Protein AF-A0AAV1LWX5-F1 (afdb_monomer)

Organism: NCBI:txid213953

Radius of gyration: 15.55 Å; Cα contacts (8 Å, |Δi|>4): 287; chains: 1; bounding box: 32×38×48 Å

Structure (mmCIF, N/CA/C/O backbone):
data_AF-A0AAV1LWX5-F1
#
_entry.id   AF-A0AAV1LWX5-F1
#
loop_
_atom_site.group_PDB
_atom_site.id
_atom_site.type_symbol
_atom_site.label_atom_id
_atom_site.label_alt_id
_atom_site.label_comp_id
_atom_site.label_asym_id
_atom_site.label_entity_id
_atom_site.label_seq_id
_atom_site.pdbx_PDB_ins_code
_atom_site.Cartn_x
_atom_site.Cartn_y
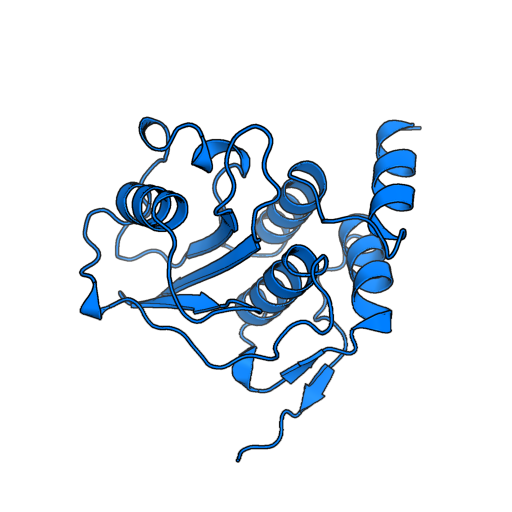_atom_site.Cartn_z
_atom_site.occupancy
_atom_site.B_iso_or_equiv
_atom_site.auth_seq_id
_atom_site.auth_comp_id
_atom_site.auth_asym_id
_atom_site.auth_atom_id
_atom_site.pdbx_PDB_model_num
ATOM 1 N N . MET A 1 1 ? -7.843 7.805 -28.195 1.00 41.03 1 MET A N 1
ATOM 2 C CA . MET A 1 1 ? -7.150 6.798 -27.362 1.00 41.03 1 MET A CA 1
ATOM 3 C C . MET A 1 1 ? -6.166 7.559 -26.488 1.00 41.03 1 MET A C 1
ATOM 5 O O . MET A 1 1 ? -5.494 8.433 -27.014 1.00 41.03 1 MET A O 1
ATOM 9 N N . ASN A 1 2 ? -6.247 7.362 -25.169 1.00 46.31 2 ASN A N 1
ATOM 10 C CA . ASN A 1 2 ? -5.747 8.264 -24.118 1.00 46.31 2 ASN A CA 1
ATOM 11 C C . ASN A 1 2 ? -4.221 8.445 -24.123 1.00 46.31 2 ASN A C 1
ATOM 13 O O . ASN A 1 2 ? -3.515 7.525 -23.725 1.00 46.31 2 ASN A O 1
ATOM 17 N N . SER A 1 3 ? -3.732 9.653 -24.426 1.00 54.06 3 SER A N 1
ATOM 18 C CA . SER A 1 3 ? -2.313 10.015 -24.249 1.00 54.06 3 SER A CA 1
ATOM 19 C C . SER A 1 3 ? -1.856 9.906 -22.789 1.00 54.06 3 SER A C 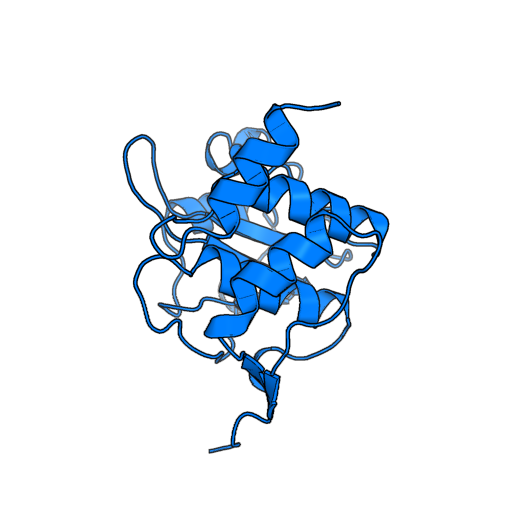1
ATOM 21 O O . SER A 1 3 ? -0.727 9.522 -22.523 1.00 54.06 3 SER A O 1
ATOM 23 N N . LEU A 1 4 ? -2.767 10.152 -21.839 1.00 51.72 4 LEU A N 1
ATOM 24 C CA . LEU A 1 4 ? -2.488 10.066 -20.403 1.00 51.72 4 LEU A CA 1
ATOM 25 C C . LEU A 1 4 ? -2.112 8.644 -19.959 1.00 51.72 4 LEU A C 1
ATOM 27 O O . LEU A 1 4 ? -1.319 8.467 -19.045 1.00 51.72 4 LEU A O 1
ATOM 31 N N . ALA A 1 5 ? -2.685 7.628 -20.610 1.00 57.75 5 ALA A N 1
ATOM 32 C CA . ALA A 1 5 ? -2.404 6.242 -20.272 1.00 57.75 5 ALA A CA 1
ATOM 33 C C . ALA A 1 5 ? -0.973 5.884 -20.719 1.00 57.75 5 ALA A C 1
ATOM 35 O O . ALA A 1 5 ? -0.177 5.422 -19.905 1.00 57.75 5 ALA A O 1
ATOM 36 N N . ASP A 1 6 ? -0.615 6.195 -21.969 1.00 61.84 6 ASP A N 1
ATOM 37 C CA . ASP A 1 6 ? 0.715 5.924 -22.537 1.00 61.84 6 ASP A CA 1
ATOM 38 C C . ASP A 1 6 ? 1.863 6.621 -21.780 1.00 61.84 6 ASP A C 1
ATOM 40 O O . ASP A 1 6 ? 2.923 6.011 -21.572 1.00 61.84 6 ASP A O 1
ATOM 44 N N . ASP A 1 7 ? 1.640 7.844 -21.289 1.00 66.06 7 ASP A N 1
ATOM 45 C CA . ASP A 1 7 ? 2.624 8.589 -20.494 1.00 66.06 7 ASP A CA 1
ATOM 46 C C . ASP A 1 7 ? 2.839 7.958 -19.106 1.00 66.06 7 ASP A C 1
ATOM 48 O O . ASP A 1 7 ? 3.983 7.706 -18.710 1.00 66.06 7 ASP A O 1
ATOM 52 N N . THR A 1 8 ? 1.765 7.590 -18.393 1.00 65.81 8 THR A N 1
ATOM 53 C CA . THR A 1 8 ? 1.871 6.869 -17.111 1.00 65.81 8 THR A CA 1
ATOM 54 C C . THR A 1 8 ? 2.564 5.509 -17.280 1.00 65.81 8 THR A C 1
ATOM 56 O O . THR A 1 8 ? 3.327 5.083 -16.410 1.00 65.81 8 THR A O 1
ATOM 59 N N . PHE A 1 9 ? 2.368 4.811 -18.404 1.00 69.81 9 PHE A N 1
ATOM 60 C CA . PHE A 1 9 ? 3.011 3.510 -18.635 1.00 69.81 9 PHE A CA 1
ATOM 61 C C . PHE A 1 9 ? 4.504 3.617 -18.917 1.00 69.81 9 PHE A C 1
ATOM 63 O O . PHE A 1 9 ? 5.282 2.808 -18.400 1.00 69.81 9 PHE A O 1
ATOM 70 N N . SER A 1 10 ? 4.906 4.608 -19.710 1.00 76.12 10 SER A N 1
ATOM 71 C CA . SER A 1 10 ? 6.321 4.906 -19.942 1.00 76.12 10 SER A CA 1
ATOM 72 C C . SER A 1 10 ? 7.004 5.307 -18.633 1.00 76.12 10 SER A C 1
ATOM 74 O O . SER A 1 10 ? 8.133 4.893 -18.363 1.00 76.12 10 SER A O 1
ATOM 76 N N . TYR A 1 11 ? 6.278 6.025 -17.772 1.00 83.31 11 TYR A N 1
ATOM 77 C CA . TYR A 1 11 ? 6.743 6.425 -16.453 1.00 83.31 11 TYR A CA 1
ATOM 78 C C . TYR A 1 11 ? 6.999 5.234 -15.514 1.00 83.31 11 TYR A C 1
ATOM 80 O O . TYR A 1 11 ? 8.074 5.155 -14.921 1.00 83.31 11 TYR A O 1
ATOM 88 N N . VAL A 1 12 ? 6.061 4.281 -15.400 1.00 84.69 12 VAL A N 1
ATOM 89 C CA . VAL A 1 12 ? 6.215 3.093 -14.528 1.00 84.69 12 VAL A CA 1
ATOM 90 C C . VAL A 1 12 ? 7.413 2.236 -14.941 1.00 84.69 12 VAL A C 1
ATOM 92 O O . VAL A 1 12 ? 8.126 1.707 -14.082 1.00 84.69 12 VAL A O 1
ATOM 95 N N . LEU A 1 13 ? 7.647 2.099 -16.249 1.00 87.50 13 LEU A N 1
ATOM 96 C CA . LEU A 1 13 ? 8.747 1.295 -16.782 1.00 87.50 13 LEU A CA 1
ATOM 97 C C . LEU A 1 13 ? 10.125 1.926 -16.580 1.00 87.50 13 LEU A C 1
ATOM 99 O O . LEU A 1 13 ? 11.112 1.193 -16.587 1.00 87.50 13 LEU A O 1
ATOM 103 N N . ASN A 1 14 ? 10.215 3.244 -16.399 1.00 88.06 14 ASN A N 1
ATOM 104 C CA . ASN A 1 14 ? 11.497 3.899 -16.186 1.00 88.06 14 ASN A CA 1
ATOM 105 C C . ASN A 1 14 ? 12.066 3.496 -14.812 1.00 88.06 14 ASN A C 1
ATOM 107 O O . ASN A 1 14 ? 11.485 3.846 -13.781 1.00 88.06 14 ASN A O 1
ATOM 111 N N . PRO A 1 15 ? 13.211 2.791 -14.767 1.00 87.06 15 PRO A N 1
ATOM 112 C CA . PRO A 1 15 ? 13.775 2.291 -13.524 1.00 87.06 15 PRO A CA 1
ATOM 113 C C . PRO A 1 15 ? 14.314 3.397 -12.621 1.00 87.06 15 PRO A C 1
ATOM 115 O O . PRO A 1 15 ? 14.697 3.072 -11.513 1.00 87.06 15 PRO A O 1
ATOM 118 N N . ASN A 1 16 ? 14.357 4.658 -13.065 1.00 89.00 16 ASN A N 1
ATOM 119 C CA . ASN A 1 16 ? 14.799 5.804 -12.265 1.00 89.00 16 ASN A CA 1
ATOM 120 C C . ASN A 1 16 ? 13.639 6.579 -11.618 1.00 89.00 16 ASN A C 1
ATOM 122 O O . ASN A 1 16 ? 13.881 7.502 -10.842 1.00 89.00 16 ASN A O 1
ATOM 126 N N . ASN A 1 17 ? 12.390 6.223 -11.928 1.00 90.69 17 ASN A N 1
ATOM 127 C CA . ASN A 1 17 ? 11.219 6.938 -11.436 1.00 90.69 17 ASN A CA 1
ATOM 128 C C . ASN A 1 17 ? 10.705 6.328 -10.130 1.00 90.69 17 ASN A C 1
ATOM 130 O O . ASN A 1 17 ? 10.473 5.118 -10.051 1.00 90.69 17 ASN A O 1
ATOM 134 N N . VAL A 1 18 ? 10.453 7.169 -9.128 1.00 91.44 18 VAL A N 1
ATOM 135 C CA . VAL A 1 18 ? 9.612 6.797 -7.979 1.00 91.44 18 VAL A CA 1
ATOM 136 C C . VAL A 1 18 ? 8.174 6.595 -8.448 1.00 91.44 18 VAL A C 1
ATOM 138 O O . VAL A 1 18 ? 7.768 7.209 -9.423 1.00 91.44 18 VAL A O 1
ATOM 141 N N . LEU A 1 19 ? 7.382 5.743 -7.794 1.00 92.06 19 LEU A N 1
ATOM 142 C CA . LEU A 1 19 ? 5.956 5.679 -8.134 1.00 92.06 19 LEU A CA 1
ATOM 143 C C . LEU A 1 19 ? 5.221 6.915 -7.602 1.00 92.06 19 LEU A C 1
ATOM 145 O O . LEU A 1 19 ? 5.415 7.303 -6.450 1.00 92.06 19 LEU A O 1
ATOM 149 N N . GLU A 1 20 ? 4.358 7.486 -8.438 1.00 90.38 20 GLU A N 1
ATOM 150 C CA . GLU A 1 20 ? 3.530 8.653 -8.118 1.00 90.38 20 GLU A CA 1
ATOM 151 C C . GLU A 1 20 ? 2.124 8.259 -7.650 1.00 90.38 20 GLU A C 1
ATOM 153 O O . GLU A 1 20 ? 1.679 7.120 -7.843 1.00 90.38 20 GLU A O 1
ATOM 158 N N . ASP A 1 21 ? 1.408 9.237 -7.084 1.00 91.00 21 ASP A N 1
ATOM 159 C CA . ASP A 1 21 ? 0.030 9.108 -6.594 1.00 91.00 21 ASP A CA 1
ATOM 160 C C . ASP A 1 21 ? -0.893 8.448 -7.638 1.00 91.00 21 ASP A C 1
ATOM 162 O O . ASP A 1 21 ? -1.723 7.613 -7.282 1.00 91.00 21 ASP A O 1
ATOM 166 N N . ASP A 1 22 ? -0.725 8.765 -8.927 1.00 91.00 22 ASP A N 1
ATOM 167 C CA . ASP A 1 22 ? -1.554 8.238 -10.020 1.00 91.00 22 ASP A CA 1
ATOM 168 C C . ASP A 1 22 ? -1.387 6.729 -10.227 1.00 91.00 22 ASP A C 1
ATOM 170 O O . ASP A 1 22 ? -2.366 6.016 -10.459 1.00 91.00 22 ASP A O 1
ATOM 174 N N . VAL A 1 23 ? -0.165 6.213 -10.073 1.00 93.06 23 VAL A N 1
ATOM 175 C CA . VAL A 1 23 ? 0.111 4.773 -10.176 1.00 93.06 23 VAL A CA 1
ATOM 176 C C . VAL A 1 23 ? -0.486 4.036 -8.977 1.00 93.06 23 VAL A C 1
ATOM 178 O O . VAL A 1 23 ? -1.098 2.977 -9.135 1.00 93.06 23 VAL A O 1
ATOM 181 N N . VAL A 1 24 ? -0.350 4.608 -7.776 1.00 95.19 24 VAL A N 1
ATOM 182 C CA . VAL A 1 24 ? -0.936 4.042 -6.553 1.00 95.19 24 VAL A CA 1
ATOM 183 C C . VAL A 1 24 ? -2.464 4.065 -6.628 1.00 95.19 24 VAL A C 1
ATOM 185 O O . VAL A 1 24 ? -3.100 3.069 -6.282 1.00 95.19 24 VAL A O 1
ATOM 188 N N . ARG A 1 25 ? -3.061 5.142 -7.156 1.00 95.12 25 ARG A N 1
ATOM 189 C CA . ARG A 1 25 ? -4.509 5.246 -7.378 1.00 95.12 25 ARG A CA 1
ATOM 190 C C . ARG A 1 25 ? -4.995 4.195 -8.372 1.00 95.12 25 ARG A C 1
ATOM 192 O O . ARG A 1 25 ? -5.945 3.476 -8.075 1.00 95.12 25 ARG A O 1
ATOM 199 N N . ALA A 1 26 ? -4.305 4.022 -9.501 1.00 94.31 26 ALA A N 1
ATOM 200 C CA . ALA A 1 26 ? -4.640 2.980 -10.472 1.00 94.31 26 ALA A CA 1
ATOM 201 C C . ALA A 1 26 ? -4.597 1.572 -9.846 1.00 94.31 26 ALA A C 1
ATOM 203 O O . ALA A 1 26 ? -5.471 0.738 -10.106 1.00 94.31 26 ALA A O 1
ATOM 204 N N . PHE A 1 27 ? -3.624 1.308 -8.967 1.00 96.25 27 PHE A N 1
ATOM 205 C CA . PHE A 1 27 ? -3.586 0.071 -8.188 1.00 96.25 27 PHE A CA 1
ATOM 206 C C . PHE A 1 27 ? -4.752 -0.037 -7.191 1.00 96.25 27 PHE A C 1
ATOM 208 O O . PHE A 1 27 ? -5.372 -1.096 -7.103 1.00 96.25 27 PHE A O 1
ATOM 215 N N . HIS A 1 28 ? -5.100 1.026 -6.462 1.00 97.31 28 HIS A N 1
ATOM 216 C CA . HIS A 1 28 ? -6.252 1.038 -5.546 1.00 97.31 28 HIS A CA 1
ATOM 217 C C . HIS A 1 28 ? -7.573 0.745 -6.255 1.00 97.31 28 HIS A C 1
ATOM 219 O O . HIS A 1 28 ? -8.410 0.006 -5.726 1.00 97.31 28 HIS A O 1
ATOM 225 N N . GLU A 1 29 ? -7.746 1.241 -7.479 1.00 95.62 29 GLU A N 1
ATOM 226 C CA . GLU A 1 29 ? -8.897 0.888 -8.305 1.00 95.62 29 GLU A CA 1
ATOM 227 C C . GLU A 1 29 ? -8.902 -0.601 -8.672 1.00 95.62 29 GLU A C 1
ATOM 229 O O . GLU A 1 29 ? -9.948 -1.249 -8.612 1.00 95.62 29 GLU A O 1
ATOM 234 N N . LYS A 1 30 ? -7.747 -1.180 -9.034 1.00 95.69 30 LYS A N 1
ATOM 235 C CA . LYS A 1 30 ? -7.626 -2.630 -9.273 1.00 95.69 30 LYS A CA 1
ATOM 236 C C . LYS A 1 30 ? -7.955 -3.426 -8.016 1.00 95.69 30 LYS A C 1
ATOM 238 O O . LYS A 1 30 ? -8.799 -4.317 -8.067 1.00 95.69 30 LYS A O 1
ATOM 243 N N . LEU A 1 31 ? -7.372 -3.059 -6.880 1.00 97.56 31 LEU A N 1
ATOM 244 C CA . LEU A 1 31 ? -7.651 -3.690 -5.596 1.00 97.56 31 LEU A CA 1
ATOM 245 C C . LEU A 1 31 ? -9.157 -3.686 -5.287 1.00 97.56 31 LEU A C 1
ATOM 247 O O . LEU A 1 31 ? -9.714 -4.723 -4.926 1.00 97.56 31 LEU A O 1
ATOM 251 N N . SER A 1 32 ? -9.830 -2.554 -5.500 1.00 97.38 32 SER A N 1
ATOM 252 C CA . SER A 1 32 ? -11.270 -2.404 -5.255 1.00 97.38 32 SER A CA 1
ATOM 253 C C . SER A 1 32 ? -12.138 -3.235 -6.204 1.00 97.38 32 SER A C 1
ATOM 255 O O . SER A 1 32 ? -13.172 -3.756 -5.788 1.00 97.38 32 SER A O 1
ATOM 257 N N . ARG A 1 33 ? -11.726 -3.381 -7.471 1.00 96.75 33 ARG A N 1
ATOM 258 C CA . ARG A 1 33 ? -12.439 -4.196 -8.473 1.00 96.75 33 ARG A CA 1
ATOM 259 C C . ARG A 1 33 ? -12.314 -5.698 -8.212 1.00 96.75 33 ARG A C 1
ATOM 261 O O . ARG A 1 33 ? -13.252 -6.434 -8.500 1.00 96.75 33 ARG A O 1
ATOM 268 N N . HIS A 1 34 ? -11.178 -6.149 -7.680 1.00 97.50 34 HIS A N 1
ATOM 269 C CA . HIS A 1 34 ? -10.870 -7.576 -7.526 1.00 97.50 34 HIS A CA 1
ATOM 270 C C . HIS A 1 34 ? -11.075 -8.122 -6.108 1.00 97.50 34 HIS A C 1
ATOM 272 O O . HIS A 1 34 ? -11.016 -9.334 -5.905 1.00 97.50 34 HIS A O 1
ATOM 278 N N . THR A 1 35 ? -11.313 -7.259 -5.119 1.00 97.38 35 THR A N 1
ATOM 279 C CA . THR A 1 35 ? -11.417 -7.663 -3.710 1.00 97.38 35 THR A CA 1
ATOM 280 C C . THR A 1 35 ? -12.521 -6.912 -2.968 1.00 97.38 35 THR A C 1
ATOM 282 O O . THR A 1 35 ? -13.170 -6.013 -3.504 1.00 97.38 35 THR A O 1
ATOM 285 N N . SER A 1 36 ? -12.730 -7.263 -1.699 1.00 96.56 36 SER A N 1
ATOM 286 C CA . SER A 1 36 ? -13.601 -6.516 -0.787 1.00 96.56 36 SER A CA 1
ATOM 287 C C . SER A 1 36 ? -12.937 -5.273 -0.186 1.00 96.56 36 SER A C 1
ATOM 289 O O . SER A 1 36 ? -13.623 -4.491 0.465 1.00 96.56 36 SER A O 1
ATOM 291 N N . PHE A 1 37 ? -11.627 -5.071 -0.370 1.00 98.06 37 PHE A N 1
ATOM 292 C CA . PHE A 1 37 ? -10.936 -3.915 0.198 1.00 98.06 37 PHE A CA 1
ATOM 293 C C . PHE A 1 37 ? -11.347 -2.626 -0.512 1.00 98.06 37 PHE A C 1
ATOM 295 O O . PHE A 1 37 ? -11.529 -2.595 -1.731 1.00 98.06 37 PHE A O 1
ATOM 302 N N . ARG A 1 38 ? -11.510 -1.559 0.268 1.00 97.31 38 ARG A N 1
ATOM 303 C CA . ARG A 1 38 ? -11.886 -0.221 -0.200 1.00 97.31 38 ARG A CA 1
ATOM 304 C C . ARG A 1 38 ? -10.861 0.786 0.326 1.00 97.31 38 ARG A C 1
ATOM 306 O O . ARG A 1 38 ? -11.121 1.404 1.359 1.00 97.31 38 ARG A O 1
ATOM 313 N N . PRO A 1 39 ? -9.675 0.883 -0.304 1.00 97.75 39 PRO A N 1
ATOM 314 C CA . PRO A 1 39 ? -8.680 1.882 0.068 1.00 97.75 39 PRO A CA 1
ATOM 315 C C . PRO A 1 39 ? -9.260 3.297 -0.045 1.00 97.75 39 PRO A C 1
ATOM 317 O O . PRO A 1 39 ? -10.144 3.567 -0.860 1.00 97.75 39 PRO A O 1
ATOM 320 N N . ARG A 1 40 ? -8.764 4.194 0.799 1.00 96.81 40 ARG A N 1
ATOM 321 C CA . ARG A 1 40 ? -9.027 5.629 0.751 1.00 96.81 40 ARG A CA 1
ATOM 322 C C . ARG A 1 40 ? -8.146 6.290 -0.304 1.00 96.81 40 ARG A C 1
ATOM 324 O O . ARG A 1 40 ? -7.035 5.828 -0.575 1.00 96.81 40 ARG A O 1
ATOM 331 N N . GLU A 1 41 ? -8.639 7.403 -0.843 1.00 94.50 41 GLU A N 1
ATOM 332 C CA . GLU A 1 41 ? -7.919 8.212 -1.826 1.00 94.50 41 GLU A CA 1
ATOM 333 C C . GLU A 1 41 ? -6.499 8.537 -1.361 1.00 94.50 41 GLU A C 1
ATOM 335 O O . GLU A 1 41 ? -6.272 8.982 -0.231 1.00 94.50 41 GLU A O 1
ATOM 340 N N . VAL A 1 42 ? -5.541 8.323 -2.264 1.00 89.69 42 VAL A N 1
ATOM 341 C CA . VAL A 1 42 ? -4.105 8.400 -1.973 1.00 89.69 42 VAL A CA 1
ATOM 342 C C . VAL A 1 42 ? -3.732 9.763 -1.400 1.00 89.69 42 VAL A C 1
ATOM 344 O O . VAL A 1 42 ? -3.011 9.834 -0.415 1.00 89.69 42 VAL A O 1
ATOM 347 N N . SER A 1 43 ? -4.280 10.847 -1.952 1.00 90.00 43 SER A N 1
ATOM 348 C CA . SER A 1 43 ? -3.951 12.224 -1.569 1.00 90.00 43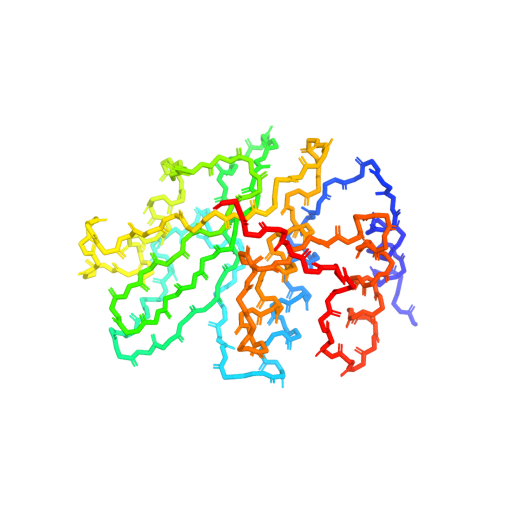 SER A CA 1
ATOM 349 C C . SER A 1 43 ? -4.454 12.646 -0.186 1.00 90.00 43 SER A C 1
ATOM 351 O O . SER A 1 43 ? -4.079 13.721 0.282 1.00 90.00 43 SER A O 1
ATOM 353 N N . LEU A 1 44 ? -5.281 11.836 0.487 1.00 92.50 44 LEU A N 1
ATOM 354 C CA . LEU A 1 44 ? -5.832 12.181 1.803 1.00 92.50 44 LEU A CA 1
ATOM 355 C C . LEU A 1 44 ? -4.778 12.232 2.915 1.00 92.50 44 LEU A C 1
ATOM 357 O O . LEU A 1 44 ? -5.060 12.768 3.979 1.00 92.50 44 LEU A O 1
ATOM 361 N N . PHE A 1 45 ? -3.542 11.775 2.677 1.00 89.06 45 PHE A N 1
ATOM 362 C CA . PHE A 1 45 ? -2.437 12.031 3.612 1.00 89.06 45 PHE A CA 1
ATOM 363 C C . PHE A 1 45 ? -2.175 13.522 3.851 1.00 89.06 45 PHE A C 1
ATOM 365 O O . PHE A 1 45 ? -1.663 13.880 4.908 1.00 89.06 45 PHE A O 1
ATOM 372 N N . ARG A 1 46 ? -2.560 14.383 2.900 1.00 90.94 46 ARG A N 1
ATOM 373 C CA . ARG A 1 46 ? -2.472 15.844 3.024 1.00 90.94 46 ARG A CA 1
ATOM 374 C C . ARG A 1 46 ? -3.644 16.454 3.805 1.00 90.94 46 ARG A C 1
ATOM 376 O O . ARG A 1 46 ? -3.527 17.589 4.248 1.00 90.94 46 ARG A O 1
ATOM 383 N N . PHE A 1 47 ? -4.744 15.715 3.959 1.00 93.44 47 PHE A N 1
ATOM 384 C CA . PHE A 1 47 ? -6.012 16.182 4.533 1.00 93.44 47 PHE A CA 1
ATOM 385 C C . PHE A 1 47 ? -6.581 15.127 5.499 1.00 93.44 47 PHE A C 1
ATOM 387 O O . PHE A 1 47 ? -7.632 14.536 5.226 1.00 93.44 47 PHE A O 1
ATOM 394 N N . PRO A 1 48 ? -5.868 14.805 6.597 1.00 92.25 48 PRO A N 1
ATOM 395 C CA . PRO A 1 48 ? -6.259 13.729 7.505 1.00 92.25 48 PRO A CA 1
ATOM 396 C C . PRO A 1 48 ? -7.653 13.913 8.122 1.00 92.25 48 PRO A C 1
ATOM 398 O O . PRO A 1 48 ? -8.317 12.934 8.441 1.00 92.25 48 PRO A O 1
ATOM 401 N N . GLU A 1 49 ? -8.128 15.148 8.246 1.00 94.62 49 GLU A N 1
ATOM 402 C CA . GLU A 1 49 ? -9.470 15.503 8.710 1.00 94.62 49 GLU A CA 1
ATOM 403 C C . GLU A 1 49 ? -10.603 15.042 7.781 1.00 94.62 49 GLU A C 1
ATOM 405 O O . GLU A 1 49 ? -11.748 14.947 8.219 1.00 94.62 49 GLU A O 1
ATOM 410 N N . LEU A 1 50 ? -10.297 14.745 6.513 1.00 96.75 50 LEU A N 1
ATOM 411 C CA . LEU A 1 50 ? -11.257 14.246 5.524 1.00 96.75 50 LEU A CA 1
ATOM 412 C C . LEU A 1 50 ? -11.276 12.711 5.438 1.00 96.75 50 LEU A C 1
ATOM 414 O O . LEU A 1 50 ? -12.026 12.146 4.643 1.00 96.75 50 LEU A O 1
ATOM 418 N N . ILE A 1 51 ? -10.438 12.020 6.217 1.00 96.94 51 ILE A N 1
ATOM 419 C CA . ILE A 1 51 ? -10.370 10.559 6.204 1.00 96.94 51 ILE A CA 1
ATOM 420 C C . ILE A 1 51 ? -11.561 9.992 6.969 1.00 96.94 51 ILE A C 1
ATOM 422 O O . ILE A 1 51 ? -11.679 10.152 8.181 1.00 96.94 51 ILE A O 1
ATOM 426 N N . GLU A 1 52 ? -12.410 9.252 6.259 1.00 96.44 52 GLU A N 1
ATOM 427 C CA . GLU A 1 52 ? -13.463 8.457 6.882 1.00 96.44 52 GLU A CA 1
ATOM 428 C C . GLU A 1 52 ? -12.862 7.257 7.637 1.00 96.44 52 GLU A C 1
ATOM 430 O O . GLU A 1 52 ? -12.226 6.398 6.997 1.00 96.44 52 GLU A O 1
ATOM 435 N N . PRO A 1 53 ? -13.093 7.141 8.962 1.00 97.44 53 PRO A N 1
ATOM 436 C CA . PRO A 1 53 ? -12.587 6.028 9.755 1.00 97.44 53 PRO A CA 1
ATOM 437 C C . PRO A 1 53 ? -13.071 4.671 9.241 1.00 97.44 53 PRO A C 1
ATOM 439 O O . PRO A 1 53 ? -14.180 4.534 8.721 1.00 97.44 53 PRO A O 1
ATOM 442 N N . VAL A 1 54 ? -12.246 3.645 9.417 1.00 97.31 54 VAL A N 1
ATOM 443 C CA . VAL A 1 54 ? -12.606 2.254 9.126 1.00 97.31 54 VAL A CA 1
ATOM 444 C C . VAL A 1 54 ? -13.240 1.631 10.370 1.00 97.31 54 VAL A C 1
ATOM 446 O O . VAL A 1 54 ? -12.619 1.679 11.436 1.00 97.31 54 VAL A O 1
ATOM 449 N N . PRO A 1 55 ? -14.424 1.000 10.278 1.00 95.88 55 PRO A N 1
ATOM 450 C CA . PRO A 1 55 ? -15.029 0.303 11.411 1.00 95.88 55 PRO A CA 1
ATOM 451 C C . PRO A 1 55 ? -14.104 -0.775 12.028 1.00 95.88 55 PRO A C 1
ATOM 453 O O . PRO A 1 55 ? -13.450 -1.506 11.286 1.00 95.88 55 PRO A O 1
ATOM 456 N N . PRO A 1 56 ? -14.065 -0.948 13.369 1.00 94.19 56 PRO A N 1
ATOM 457 C CA . PRO A 1 56 ? -13.185 -1.921 14.047 1.00 94.19 56 PRO A CA 1
ATOM 458 C C . PRO A 1 56 ? -13.326 -3.383 13.605 1.00 94.19 56 PRO A C 1
ATOM 460 O O . PRO A 1 56 ? -12.432 -4.201 13.810 1.00 94.19 56 PRO A O 1
ATOM 463 N N . ASN A 1 57 ? -14.475 -3.743 13.044 1.00 94.12 57 ASN A N 1
ATOM 464 C CA . ASN A 1 57 ? -14.792 -5.089 12.580 1.00 94.12 57 ASN A CA 1
ATOM 465 C C . ASN A 1 57 ? -14.537 -5.290 11.077 1.00 94.12 57 ASN A C 1
ATOM 467 O O . ASN A 1 57 ? -14.736 -6.397 10.578 1.00 94.12 57 ASN A O 1
ATOM 471 N N . GLU A 1 58 ? -14.096 -4.260 10.355 1.00 96.44 58 GLU A N 1
ATOM 472 C CA . GLU A 1 58 ? -13.820 -4.338 8.924 1.00 96.44 58 GLU A CA 1
ATOM 473 C C . GLU A 1 58 ? -12.324 -4.482 8.656 1.00 96.44 58 GLU A C 1
ATOM 475 O O . GLU A 1 58 ? -11.496 -3.755 9.196 1.00 96.44 58 GLU A O 1
ATOM 480 N N . SER A 1 59 ? -11.960 -5.431 7.791 1.00 97.81 59 SER A N 1
ATOM 481 C CA . SER A 1 59 ? -10.575 -5.541 7.328 1.00 97.81 59 SER A CA 1
ATOM 482 C C . SER A 1 59 ? -10.270 -4.447 6.310 1.00 97.81 59 SER A C 1
ATOM 484 O O . SER A 1 59 ? -11.084 -4.163 5.433 1.00 97.81 59 SER A O 1
ATOM 486 N N . HIS A 1 60 ? -9.068 -3.884 6.370 1.00 98.44 60 HIS A N 1
ATOM 487 C CA . HIS A 1 60 ? -8.669 -2.783 5.502 1.00 98.44 60 HIS A CA 1
ATOM 488 C C . HIS A 1 60 ? -7.241 -2.950 4.996 1.00 98.44 60 HIS A C 1
ATOM 490 O O . HIS A 1 60 ? -6.372 -3.452 5.704 1.00 98.44 60 HIS A O 1
ATOM 496 N N . LEU A 1 61 ? -7.007 -2.525 3.760 1.00 98.62 61 LEU A N 1
ATOM 497 C CA . LEU A 1 61 ? -5.721 -2.600 3.085 1.00 98.62 61 LEU A CA 1
ATOM 498 C C . LEU A 1 61 ? -5.498 -1.278 2.355 1.00 98.62 61 LEU A C 1
ATOM 500 O O . LEU A 1 61 ? -6.336 -0.878 1.549 1.00 98.62 61 LEU A O 1
ATOM 504 N N . GLN A 1 62 ? -4.384 -0.615 2.647 1.00 98.19 62 GLN A N 1
ATOM 505 C CA . GLN A 1 62 ? -4.104 0.737 2.172 1.00 98.19 62 GLN A CA 1
ATOM 506 C C . GLN A 1 62 ? -2.617 0.897 1.869 1.00 98.19 62 GLN A C 1
ATOM 508 O O . GLN A 1 62 ? -1.763 0.371 2.581 1.00 98.19 62 GLN A O 1
ATOM 513 N N . ILE A 1 63 ? -2.311 1.673 0.832 1.00 98.06 63 ILE A N 1
ATOM 514 C CA . ILE A 1 63 ? -0.960 2.192 0.610 1.00 98.06 63 ILE A CA 1
ATOM 515 C C . ILE A 1 63 ? -0.908 3.597 1.215 1.00 98.06 63 ILE A C 1
ATOM 517 O O . ILE A 1 63 ? -1.775 4.419 0.919 1.00 98.06 63 ILE A O 1
ATOM 521 N N . ILE A 1 64 ? 0.071 3.852 2.080 1.00 96.38 64 ILE A N 1
ATOM 522 C CA . ILE A 1 64 ? 0.259 5.132 2.775 1.00 96.38 64 ILE A CA 1
ATOM 523 C C . ILE A 1 64 ? 1.616 5.741 2.434 1.00 96.38 64 ILE A C 1
ATOM 525 O O . ILE A 1 64 ? 2.561 5.023 2.104 1.00 96.38 64 ILE A O 1
ATOM 529 N N . TYR A 1 65 ? 1.710 7.059 2.560 1.00 94.94 65 TYR A N 1
ATOM 530 C CA . TYR A 1 65 ? 2.889 7.857 2.233 1.00 94.94 65 TYR A CA 1
ATOM 531 C C . TYR A 1 65 ? 3.374 8.631 3.461 1.00 94.94 65 TYR A C 1
ATOM 533 O O . TYR A 1 65 ? 2.560 9.014 4.304 1.00 94.94 65 TYR A O 1
ATOM 541 N N . ASP A 1 66 ? 4.684 8.849 3.586 1.00 91.56 66 ASP A N 1
ATOM 542 C CA . ASP A 1 66 ? 5.264 9.681 4.654 1.00 91.56 66 ASP A CA 1
ATOM 543 C C . ASP A 1 66 ? 5.796 11.047 4.203 1.00 91.56 66 ASP A C 1
ATOM 545 O O . ASP A 1 66 ? 6.234 11.820 5.057 1.00 91.56 66 ASP A O 1
ATOM 549 N N . GLY A 1 67 ? 5.787 11.337 2.901 1.00 86.06 67 GLY A N 1
ATOM 550 C CA . GLY A 1 67 ? 6.382 1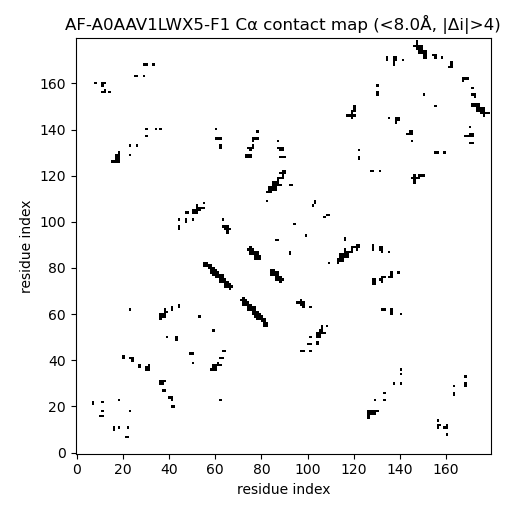2.559 2.377 1.00 86.06 67 GLY A CA 1
ATOM 551 C C . GLY A 1 67 ? 5.511 13.790 2.595 1.00 86.06 67 GLY A C 1
ATOM 552 O O . GLY A 1 67 ? 4.320 13.710 2.896 1.00 86.06 67 GLY A O 1
ATOM 553 N N . ASP A 1 68 ? 6.138 14.939 2.386 1.00 77.19 68 ASP A N 1
ATOM 554 C CA . ASP A 1 68 ? 5.533 16.268 2.447 1.00 77.19 68 ASP A CA 1
ATOM 555 C C . ASP A 1 68 ? 5.685 17.002 1.100 1.00 77.19 68 ASP A C 1
ATOM 557 O O . ASP A 1 68 ? 6.418 16.560 0.206 1.00 77.19 68 ASP A O 1
ATOM 561 N N . VAL A 1 69 ? 4.995 18.131 0.941 1.00 69.06 69 VAL A N 1
ATOM 562 C CA . VAL A 1 69 ? 5.057 19.000 -0.238 1.00 69.06 69 VAL A CA 1
ATOM 563 C C . VAL A 1 69 ? 6.513 19.368 -0.549 1.00 69.06 69 VAL A C 1
ATOM 565 O O . VAL A 1 69 ? 7.206 19.979 0.258 1.00 69.06 69 VAL A O 1
ATOM 568 N N . GLY A 1 70 ? 6.980 18.998 -1.745 1.00 67.88 70 GLY A N 1
ATOM 569 C CA . GLY A 1 70 ? 8.346 19.281 -2.199 1.00 67.88 70 GLY A CA 1
ATOM 570 C C . GLY A 1 70 ? 9.416 18.299 -1.705 1.00 67.88 70 GLY A C 1
ATOM 571 O O . GLY A 1 70 ? 10.597 18.539 -1.941 1.00 67.88 70 GLY A O 1
ATOM 572 N N . SER A 1 71 ? 9.030 17.193 -1.059 1.00 75.69 71 SER A N 1
ATOM 573 C CA . SER A 1 71 ? 9.951 16.136 -0.622 1.00 75.69 71 SER A CA 1
ATOM 574 C C . SER A 1 71 ? 9.610 14.775 -1.231 1.00 75.69 71 SER A C 1
ATOM 576 O O . SER A 1 71 ? 8.443 14.440 -1.449 1.00 75.69 71 SER A O 1
ATOM 578 N N . ILE A 1 72 ? 10.649 13.977 -1.486 1.00 81.56 72 ILE A N 1
ATOM 579 C CA . ILE A 1 72 ? 10.494 12.562 -1.825 1.00 81.56 72 ILE A CA 1
ATOM 580 C C . ILE A 1 72 ? 10.254 11.811 -0.517 1.00 81.56 72 ILE A C 1
ATOM 582 O O . ILE A 1 72 ? 11.116 11.790 0.362 1.00 81.56 72 ILE A O 1
ATOM 586 N N . GLY A 1 73 ? 9.074 11.225 -0.396 1.00 90.06 73 GLY A N 1
ATOM 587 C CA . GLY A 1 73 ? 8.688 10.353 0.698 1.00 90.06 73 GLY A CA 1
ATOM 588 C C . GLY A 1 73 ? 8.782 8.883 0.318 1.00 90.06 73 GLY A C 1
ATOM 589 O O . GLY A 1 73 ? 9.381 8.482 -0.680 1.00 90.06 73 GLY A O 1
ATOM 590 N N . HIS A 1 74 ? 8.145 8.069 1.138 1.00 94.12 74 HIS A N 1
ATOM 591 C CA . HIS A 1 74 ? 8.229 6.628 1.145 1.00 94.12 74 HIS A CA 1
ATOM 592 C C . HIS A 1 74 ? 6.839 6.013 1.227 1.00 94.12 74 HIS A C 1
ATOM 594 O O . HIS A 1 74 ? 6.034 6.324 2.112 1.00 94.12 74 HIS A O 1
ATOM 600 N N . TRP A 1 75 ? 6.580 5.090 0.308 1.00 96.25 75 TRP A N 1
ATOM 601 C CA . TRP A 1 75 ? 5.349 4.316 0.267 1.00 96.25 75 TRP A CA 1
ATOM 602 C C . TRP A 1 75 ? 5.447 3.086 1.167 1.00 96.25 75 TRP A C 1
ATOM 604 O O . TRP A 1 75 ? 6.434 2.354 1.152 1.00 96.25 75 TRP A O 1
ATOM 614 N N . SER A 1 76 ? 4.401 2.834 1.948 1.00 97.31 76 SER A N 1
ATOM 615 C CA . SER A 1 76 ? 4.263 1.645 2.797 1.00 97.31 76 SER A CA 1
ATOM 616 C C . SER A 1 76 ? 2.884 1.020 2.621 1.00 97.31 76 SER A C 1
ATOM 618 O O . SER A 1 76 ? 1.923 1.706 2.282 1.00 97.31 76 SER A O 1
ATOM 620 N N . CYS A 1 77 ? 2.765 -0.281 2.872 1.00 98.44 77 CYS A N 1
ATOM 621 C CA . CYS A 1 77 ? 1.486 -0.985 2.858 1.00 98.44 77 CYS A CA 1
ATOM 622 C C . CYS A 1 77 ? 1.018 -1.213 4.295 1.00 98.44 77 CYS A C 1
ATOM 624 O O . CYS A 1 77 ? 1.760 -1.766 5.104 1.00 98.44 77 CYS A O 1
ATOM 626 N N . ILE A 1 78 ? -0.220 -0.846 4.614 1.00 98.50 78 ILE A N 1
ATOM 627 C CA . ILE A 1 78 ? -0.848 -1.187 5.890 1.00 98.50 78 ILE A CA 1
ATOM 628 C C . ILE A 1 78 ? -1.998 -2.156 5.684 1.00 98.50 78 ILE A C 1
ATOM 630 O O . ILE A 1 78 ? -2.769 -2.031 4.735 1.00 98.50 78 ILE A O 1
ATOM 634 N N . TYR A 1 79 ? -2.117 -3.109 6.599 1.00 98.69 79 TYR A N 1
ATOM 635 C CA . TYR A 1 79 ? -3.147 -4.132 6.574 1.00 98.69 79 TYR A CA 1
ATOM 636 C C . TYR A 1 79 ? -3.740 -4.313 7.964 1.00 98.69 79 TYR A C 1
ATOM 638 O O . TYR A 1 79 ? -3.077 -4.798 8.884 1.00 98.69 79 TYR A O 1
ATOM 646 N N . TYR A 1 80 ? -4.987 -3.887 8.106 1.00 98.56 80 TYR A N 1
ATOM 647 C CA . TYR A 1 80 ? -5.768 -4.004 9.322 1.00 98.56 80 TYR A CA 1
ATOM 648 C C . TYR A 1 80 ? -6.691 -5.214 9.221 1.00 98.56 80 TYR A C 1
ATOM 650 O O . TYR A 1 80 ? -7.499 -5.317 8.297 1.00 98.56 80 TYR A O 1
ATOM 658 N N . ILE A 1 81 ? -6.564 -6.138 10.168 1.00 97.06 81 ILE A N 1
ATOM 659 C CA . ILE A 1 81 ? -7.443 -7.301 10.276 1.00 97.06 81 ILE A CA 1
ATOM 660 C C . ILE A 1 81 ? -7.504 -7.765 11.729 1.00 97.06 81 ILE A C 1
ATOM 662 O O . ILE A 1 81 ? -6.474 -7.869 12.400 1.00 97.06 81 ILE A O 1
ATOM 666 N N . ASN A 1 82 ? -8.714 -8.068 12.206 1.00 94.88 82 ASN A N 1
ATOM 667 C CA . ASN A 1 82 ? -8.977 -8.591 13.551 1.00 94.88 82 ASN A CA 1
ATOM 668 C C . ASN A 1 82 ? -8.354 -7.737 14.672 1.00 94.88 82 ASN A C 1
ATOM 670 O O . ASN A 1 82 ? -7.710 -8.271 15.573 1.00 94.88 82 ASN A O 1
ATOM 674 N N . GLY A 1 83 ? -8.489 -6.409 14.600 1.00 95.81 83 GLY A N 1
ATOM 675 C CA . GLY A 1 83 ? -7.967 -5.515 15.639 1.00 95.81 83 GLY A CA 1
ATOM 676 C C . GLY A 1 83 ? -6.467 -5.217 15.563 1.00 95.81 83 GLY A C 1
ATOM 677 O O . GLY A 1 83 ? -5.989 -4.408 16.352 1.00 95.81 83 GLY A O 1
ATOM 678 N N . ILE A 1 84 ? -5.730 -5.822 14.626 1.00 97.81 84 ILE A N 1
ATOM 679 C CA . ILE A 1 84 ? -4.276 -5.669 14.497 1.00 97.81 84 ILE A CA 1
ATOM 680 C C . ILE A 1 84 ? -3.954 -4.937 13.198 1.00 97.81 84 I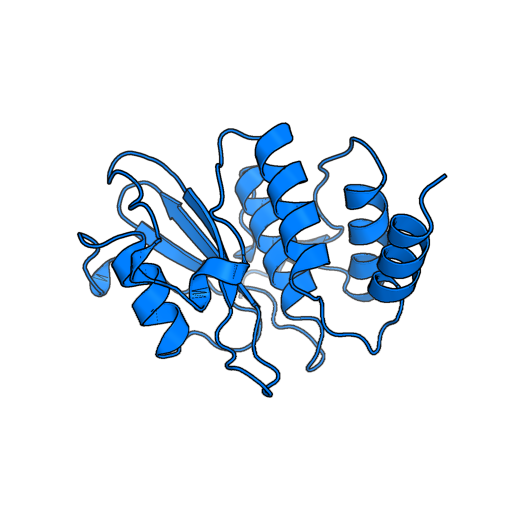LE A C 1
ATOM 682 O O . ILE A 1 84 ? -4.361 -5.374 12.118 1.00 97.81 84 ILE A O 1
ATOM 686 N N . LEU A 1 85 ? -3.162 -3.869 13.299 1.00 98.38 85 LEU A N 1
ATOM 687 C CA . LEU A 1 85 ? -2.608 -3.164 12.149 1.00 98.38 85 LEU A CA 1
ATOM 688 C C . LEU A 1 85 ? -1.192 -3.660 11.873 1.00 98.38 85 LEU A C 1
ATOM 690 O O . LEU A 1 85 ? -0.306 -3.546 12.715 1.00 98.38 85 LEU A O 1
ATOM 694 N N . ARG A 1 86 ? -0.956 -4.181 10.673 1.00 98.50 86 ARG A N 1
ATOM 695 C CA . ARG A 1 86 ? 0.380 -4.563 10.208 1.00 98.50 86 ARG A CA 1
ATOM 696 C C . ARG A 1 86 ? 0.895 -3.538 9.218 1.00 98.50 86 ARG A C 1
ATOM 698 O O . ARG A 1 86 ? 0.212 -3.246 8.241 1.00 98.50 86 ARG A O 1
ATOM 705 N N . VAL A 1 87 ? 2.097 -3.030 9.456 1.00 98.38 87 VAL A N 1
ATOM 706 C CA . VAL A 1 87 ? 2.788 -2.079 8.584 1.00 98.38 87 VAL A CA 1
ATOM 707 C C . VAL A 1 87 ? 3.917 -2.814 7.871 1.00 98.38 87 VAL A C 1
ATOM 709 O O . VAL A 1 87 ? 4.905 -3.212 8.483 1.00 98.38 87 VAL A O 1
ATOM 712 N N . TYR A 1 88 ? 3.750 -3.006 6.569 1.00 98.25 88 TYR A N 1
ATOM 713 C CA . TYR A 1 88 ? 4.715 -3.626 5.674 1.00 98.25 88 TYR A CA 1
ATOM 714 C C . TYR A 1 88 ? 5.516 -2.529 4.975 1.00 98.25 88 TYR A C 1
ATOM 716 O O . TYR A 1 88 ? 4.974 -1.738 4.197 1.00 98.25 88 TYR A O 1
ATOM 724 N N . ASN A 1 89 ? 6.810 -2.473 5.272 1.00 96.19 89 ASN A N 1
ATOM 725 C CA . ASN A 1 89 ? 7.699 -1.410 4.830 1.00 96.19 89 ASN A CA 1
ATOM 726 C C . ASN A 1 89 ? 9.028 -2.011 4.348 1.00 96.19 89 ASN A C 1
ATOM 728 O O . ASN A 1 89 ? 9.635 -2.831 5.031 1.00 96.19 89 ASN A O 1
ATOM 732 N N . SER A 1 90 ? 9.460 -1.616 3.151 1.00 96.06 90 SER A N 1
ATOM 733 C CA . SER A 1 90 ? 10.654 -2.134 2.474 1.00 96.06 90 SER A CA 1
ATOM 734 C C . SER A 1 90 ? 11.969 -1.452 2.877 1.00 96.06 90 SER A C 1
ATOM 736 O O . SER A 1 90 ? 13.023 -1.878 2.408 1.00 96.06 90 SER A O 1
ATOM 738 N N . LEU A 1 91 ? 11.945 -0.413 3.718 1.00 92.12 91 LEU A N 1
ATOM 739 C CA . LEU A 1 91 ? 13.144 0.299 4.187 1.00 92.12 91 LEU A CA 1
ATOM 740 C C . LEU A 1 91 ? 13.318 0.249 5.702 1.00 92.12 91 LEU A C 1
ATOM 742 O O . LEU A 1 91 ? 14.420 -0.006 6.182 1.00 92.12 91 LEU A O 1
ATOM 746 N N . TYR A 1 92 ? 12.262 0.534 6.463 1.00 85.81 92 TYR A N 1
ATOM 747 C CA . TYR A 1 92 ? 12.366 0.741 7.905 1.00 85.81 92 TYR A CA 1
ATOM 748 C C . TYR A 1 92 ? 11.125 0.240 8.655 1.00 85.81 92 TYR A C 1
ATOM 750 O O . TYR A 1 92 ? 10.000 0.343 8.182 1.00 85.81 92 TYR A O 1
ATOM 758 N N . ASN A 1 93 ? 11.318 -0.255 9.878 1.00 87.50 93 ASN A N 1
ATOM 759 C CA . ASN A 1 93 ? 10.243 -0.804 10.714 1.00 87.50 93 ASN A CA 1
ATOM 760 C C . ASN A 1 93 ? 9.721 0.237 11.716 1.00 87.50 93 ASN A C 1
ATOM 762 O O . ASN A 1 93 ? 9.706 0.003 12.923 1.00 87.50 93 ASN A O 1
ATOM 766 N N . CYS A 1 94 ? 9.362 1.426 11.230 1.00 89.75 94 CYS A N 1
ATOM 767 C CA . CYS A 1 94 ? 8.792 2.489 12.056 1.00 89.75 94 CYS A CA 1
ATOM 768 C C . CYS A 1 94 ? 7.809 3.359 11.264 1.00 89.75 94 CYS A C 1
ATOM 770 O O . CYS A 1 94 ? 7.846 3.391 10.039 1.00 89.75 94 CYS A O 1
ATOM 772 N N . LEU A 1 95 ? 6.923 4.065 11.970 1.00 93.00 95 LEU A N 1
ATOM 773 C CA . LEU A 1 95 ? 6.000 5.034 11.374 1.00 93.00 95 LEU A CA 1
ATOM 774 C C . LEU A 1 95 ? 6.546 6.454 11.518 1.00 93.00 95 LEU A C 1
ATOM 776 O O . LEU A 1 95 ? 6.950 6.861 12.613 1.00 93.00 95 LEU A O 1
ATOM 780 N N . LYS A 1 96 ? 6.497 7.229 10.434 1.00 93.00 96 LYS A N 1
ATOM 781 C CA . LYS A 1 96 ? 6.779 8.672 10.456 1.00 93.00 96 LYS A CA 1
ATOM 782 C C . LYS A 1 96 ? 5.571 9.479 10.950 1.00 93.00 96 LYS A C 1
ATOM 784 O O . LYS A 1 96 ? 4.454 8.967 10.899 1.00 93.00 96 LYS A O 1
ATOM 789 N N . PRO A 1 97 ? 5.755 10.738 11.399 1.00 92.56 97 PRO A N 1
ATOM 790 C CA . PRO A 1 97 ? 4.658 11.569 11.902 1.00 92.56 97 PRO A CA 1
ATOM 791 C C . PRO A 1 97 ? 3.446 11.642 10.962 1.00 92.56 97 PRO A C 1
ATOM 793 O O . PRO A 1 97 ? 2.337 11.366 11.405 1.00 92.56 97 PRO A O 1
ATOM 796 N N . THR A 1 98 ? 3.655 11.890 9.664 1.00 92.31 98 THR A N 1
ATOM 797 C CA . THR A 1 98 ? 2.581 11.945 8.652 1.00 92.31 98 THR A CA 1
ATOM 798 C C . THR A 1 98 ? 1.780 10.644 8.586 1.00 92.31 98 THR A C 1
ATOM 800 O O . THR A 1 98 ? 0.551 10.655 8.614 1.00 92.31 98 THR A O 1
ATOM 803 N N . GLN A 1 99 ? 2.469 9.500 8.596 1.00 94.56 99 GLN A N 1
ATOM 804 C CA . GLN A 1 99 ? 1.826 8.185 8.600 1.00 94.56 99 GLN A CA 1
ATOM 805 C C . GLN A 1 99 ? 1.067 7.918 9.902 1.00 94.56 99 GLN A C 1
ATOM 807 O O . GLN A 1 99 ? -0.018 7.347 9.859 1.00 94.56 99 GLN A O 1
ATOM 812 N N . LYS A 1 100 ? 1.608 8.333 11.058 1.00 95.69 100 LYS A N 1
ATOM 813 C CA . LYS A 1 100 ? 0.911 8.217 12.350 1.00 95.69 100 LYS A CA 1
ATOM 814 C C . LYS A 1 100 ? -0.381 9.027 12.344 1.00 95.69 100 LYS A C 1
ATOM 816 O O . LYS A 1 100 ? -1.414 8.502 12.738 1.00 95.69 100 LYS A O 1
ATOM 821 N N . THR A 1 101 ? -0.344 10.264 11.850 1.00 95.56 101 THR A N 1
ATOM 822 C CA . THR A 1 101 ? -1.539 11.108 11.712 1.00 95.56 101 THR A CA 1
ATOM 823 C C . THR A 1 101 ? -2.583 10.446 10.815 1.00 95.56 101 THR A C 1
ATOM 825 O O . THR A 1 101 ? -3.744 10.346 11.204 1.00 95.56 101 THR A O 1
ATOM 828 N N . TYR A 1 102 ? -2.165 9.918 9.661 1.00 96.12 102 TYR A N 1
ATOM 829 C CA . TYR A 1 102 ? -3.055 9.203 8.746 1.00 96.12 102 TYR A CA 1
ATOM 830 C C . TYR A 1 102 ? -3.683 7.958 9.387 1.00 96.12 102 TYR A C 1
ATOM 832 O O . TYR A 1 102 ? -4.892 7.756 9.319 1.00 96.12 102 TYR A O 1
ATOM 840 N N . ILE A 1 103 ? -2.869 7.129 10.047 1.00 97.19 103 ILE A N 1
ATOM 841 C CA . ILE A 1 103 ? -3.324 5.918 10.740 1.00 97.19 103 ILE A CA 1
ATOM 842 C C . ILE A 1 103 ? -4.292 6.262 11.873 1.00 97.19 103 ILE A C 1
ATOM 844 O O . ILE A 1 103 ? -5.299 5.578 12.019 1.00 97.19 103 ILE A O 1
ATOM 848 N N . ASN A 1 104 ? -4.031 7.323 12.638 1.00 97.25 104 ASN A N 1
ATOM 849 C CA . ASN A 1 104 ? -4.912 7.755 13.722 1.00 97.25 104 ASN A CA 1
ATOM 850 C C . ASN A 1 104 ? -6.263 8.261 13.201 1.00 97.25 104 ASN A C 1
ATOM 852 O O . ASN A 1 104 ? -7.280 8.040 13.850 1.00 97.25 104 ASN A O 1
ATOM 856 N N . ALA A 1 105 ? -6.292 8.908 12.034 1.00 97.62 105 ALA A N 1
ATOM 857 C CA . ALA A 1 105 ? -7.545 9.303 11.397 1.00 97.62 105 ALA A CA 1
ATOM 858 C C . ALA A 1 105 ? -8.320 8.085 10.862 1.00 97.62 105 ALA A C 1
ATOM 860 O O . ALA A 1 105 ? -9.535 7.991 11.024 1.00 97.62 105 ALA A O 1
ATOM 861 N N . LEU A 1 106 ? -7.612 7.113 10.278 1.00 97.50 106 LEU A N 1
ATOM 862 C CA . LEU A 1 106 ? -8.216 5.908 9.713 1.00 97.50 106 LEU A CA 1
ATOM 863 C C . LEU A 1 106 ? -8.705 4.922 10.792 1.00 97.50 106 LEU A C 1
ATOM 865 O O . LEU A 1 106 ? -9.740 4.282 10.618 1.00 97.50 106 LEU A O 1
ATOM 869 N N . PHE A 1 107 ? -7.984 4.817 11.911 1.00 97.81 107 PHE A N 1
ATOM 870 C CA . PHE A 1 107 ? -8.244 3.886 13.012 1.00 97.81 107 PHE A CA 1
ATOM 871 C C . PHE A 1 107 ? -8.161 4.589 14.385 1.00 97.81 107 PHE A C 1
ATOM 873 O O . PHE A 1 107 ? -7.283 4.273 15.192 1.00 97.81 107 PHE A O 1
ATOM 880 N N . PRO A 1 108 ? -9.082 5.513 14.713 1.00 97.12 108 PRO A N 1
ATOM 881 C CA . PRO A 1 108 ? -9.002 6.340 15.929 1.00 97.12 108 PRO A CA 1
ATOM 882 C C . PRO A 1 108 ? -9.101 5.556 17.249 1.00 97.12 108 PRO A C 1
ATOM 884 O O . PRO A 1 108 ? -8.786 6.078 18.314 1.00 97.12 108 PRO A O 1
ATOM 887 N N . TYR A 1 109 ? -9.541 4.300 17.195 1.00 96.25 109 TYR A N 1
ATOM 888 C CA . TYR A 1 109 ? -9.655 3.383 18.334 1.00 96.25 109 TYR A CA 1
ATOM 889 C C . TYR A 1 109 ? -8.423 2.482 18.518 1.00 96.25 109 TYR A C 1
ATOM 891 O O . TYR A 1 109 ? -8.380 1.682 19.455 1.00 96.25 109 TYR A O 1
ATOM 899 N N . LEU A 1 110 ? -7.454 2.525 17.599 1.00 96.88 110 LEU A N 1
ATOM 900 C CA . LEU A 1 110 ? -6.333 1.596 17.594 1.00 96.88 110 LEU A CA 1
ATOM 901 C C . LEU A 1 110 ? -5.287 2.000 18.635 1.00 96.88 110 LEU A C 1
ATOM 903 O O . LEU A 1 110 ? -4.677 3.061 18.552 1.00 96.88 110 LEU A O 1
ATOM 907 N N . ALA A 1 111 ? -5.032 1.116 19.595 1.00 94.94 111 ALA A N 1
ATOM 908 C CA . ALA A 1 111 ? -3.929 1.291 20.527 1.00 94.94 111 ALA A CA 1
ATOM 909 C C . ALA A 1 111 ? -2.576 0.984 19.860 1.00 94.94 111 ALA A C 1
ATOM 911 O O . ALA A 1 111 ? -2.470 0.061 19.053 1.00 94.94 111 ALA A O 1
ATOM 912 N N . GLU A 1 112 ? -1.517 1.700 20.249 1.00 92.19 112 GLU A N 1
ATOM 913 C CA . GLU A 1 112 ? -0.177 1.557 19.653 1.00 92.19 112 GLU A CA 1
ATOM 914 C C . GLU A 1 112 ? 0.379 0.124 19.753 1.00 92.19 112 GLU A C 1
ATOM 916 O O . GLU A 1 112 ? 1.006 -0.359 18.814 1.00 92.19 112 GLU A O 1
ATOM 921 N N . PHE A 1 113 ? 0.074 -0.608 20.833 1.00 92.75 113 PHE A N 1
ATOM 922 C CA . PHE A 1 113 ? 0.498 -2.007 21.002 1.00 92.75 113 PHE A CA 1
ATOM 923 C C . PHE A 1 113 ? -0.145 -2.984 19.998 1.00 92.75 113 PHE A C 1
ATOM 925 O O . PHE A 1 113 ? 0.327 -4.111 19.855 1.00 92.75 113 PHE A O 1
ATOM 932 N N . ASN A 1 114 ? -1.201 -2.567 19.290 1.00 97.19 114 ASN A N 1
ATOM 933 C CA . ASN A 1 114 ? -1.825 -3.343 18.216 1.00 97.19 114 ASN A CA 1
ATOM 934 C C . ASN A 1 114 ? -1.180 -3.090 16.842 1.00 97.19 114 ASN A C 1
ATOM 936 O O . ASN A 1 114 ? -1.636 -3.654 15.843 1.00 97.19 114 ASN A O 1
ATOM 940 N N . ILE A 1 115 ? -0.137 -2.256 16.771 1.00 97.81 115 ILE A N 1
ATOM 941 C CA . ILE A 1 115 ? 0.626 -1.996 15.549 1.00 97.81 115 ILE A CA 1
ATOM 942 C C . ILE A 1 115 ? 1.833 -2.935 15.501 1.00 97.81 115 ILE A C 1
ATOM 944 O O . ILE A 1 115 ? 2.663 -2.969 16.406 1.00 97.81 115 ILE A O 1
ATOM 948 N N . GLN A 1 116 ? 1.941 -3.698 14.418 1.00 97.75 116 GLN A N 1
ATOM 949 C CA . GLN A 1 116 ? 3.007 -4.668 14.188 1.00 97.75 116 GLN A CA 1
ATOM 950 C C . GLN A 1 116 ? 3.785 -4.324 12.918 1.00 97.75 116 GLN A C 1
ATOM 952 O O . GLN A 1 116 ? 3.210 -3.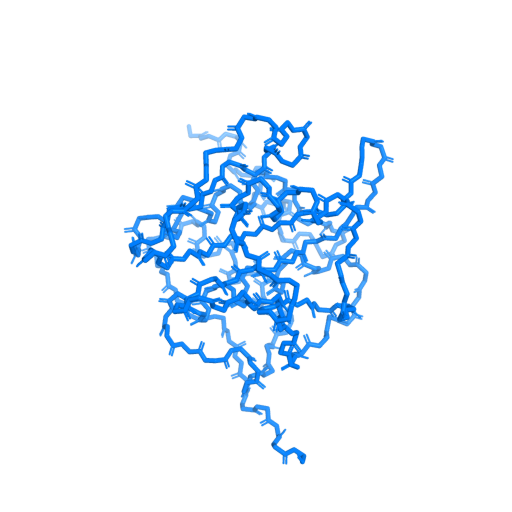847 11.940 1.00 97.75 116 GLN A O 1
ATOM 957 N N . PHE A 1 117 ? 5.077 -4.651 12.906 1.00 97.88 117 PHE A N 1
ATOM 958 C CA . PHE A 1 117 ? 5.964 -4.477 11.752 1.00 97.88 117 PHE A CA 1
ATOM 959 C C . PHE A 1 117 ? 6.503 -5.843 11.308 1.00 97.88 117 PHE A C 1
ATOM 961 O O . PHE A 1 117 ? 7.531 -6.295 11.819 1.00 97.88 117 PHE A O 1
ATOM 968 N N . PRO A 1 118 ? 5.796 -6.561 10.415 1.00 97.00 118 PRO A N 1
ATOM 969 C CA . PRO A 1 118 ? 6.266 -7.845 9.912 1.00 97.00 118 PRO A CA 1
ATOM 970 C C . PRO A 1 118 ? 7.584 -7.708 9.143 1.00 97.00 118 PRO A C 1
ATOM 972 O O . PRO A 1 118 ? 7.759 -6.784 8.352 1.00 97.00 118 PRO A O 1
ATOM 975 N N . SER A 1 119 ? 8.492 -8.674 9.311 1.00 95.69 119 SER A N 1
ATOM 976 C CA . SER A 1 119 ? 9.714 -8.740 8.504 1.00 95.69 119 SER A CA 1
ATOM 977 C C . SER A 1 119 ? 9.369 -9.081 7.056 1.00 95.69 119 SER A C 1
ATOM 979 O O . SER A 1 119 ? 8.814 -10.144 6.786 1.00 95.69 119 SER A O 1
ATOM 981 N N . VAL A 1 120 ? 9.746 -8.224 6.113 1.00 96.44 120 VAL A N 1
ATOM 982 C CA . VAL A 1 120 ? 9.593 -8.434 4.664 1.00 96.44 120 VAL A CA 1
ATOM 983 C C . VAL A 1 120 ? 10.919 -8.231 3.943 1.00 96.44 120 VAL A C 1
ATOM 985 O O . VAL A 1 120 ? 11.920 -7.871 4.565 1.00 96.44 120 VAL A O 1
ATOM 988 N N . GLN A 1 121 ? 10.955 -8.529 2.646 1.00 96.00 121 GLN A N 1
ATOM 989 C CA . GLN A 1 121 ? 12.101 -8.198 1.809 1.00 96.00 121 GLN A CA 1
ATOM 990 C C . GLN A 1 121 ? 12.296 -6.675 1.762 1.00 96.00 121 GLN A C 1
ATOM 992 O O . GLN A 1 121 ? 11.352 -5.928 1.494 1.00 96.00 121 GLN A O 1
ATOM 997 N N . SER A 1 122 ? 13.529 -6.230 1.995 1.00 95.94 122 SER A N 1
ATOM 998 C CA . SER A 1 122 ? 13.922 -4.837 1.794 1.00 95.94 122 SER A CA 1
ATOM 999 C C . SER A 1 122 ? 14.115 -4.526 0.309 1.00 95.94 122 SER A C 1
ATOM 1001 O O . SER A 1 122 ? 14.581 -5.378 -0.448 1.00 95.94 122 SER A O 1
ATOM 1003 N N . GLN A 1 123 ? 13.794 -3.301 -0.103 1.00 93.94 123 GLN A N 1
ATOM 1004 C CA . GLN A 1 123 ? 14.085 -2.835 -1.463 1.00 93.94 123 GLN A CA 1
ATOM 1005 C C . GLN A 1 123 ? 15.595 -2.670 -1.675 1.00 93.94 123 GLN A C 1
ATOM 1007 O O . GLN A 1 123 ? 16.316 -2.299 -0.750 1.00 93.94 123 GLN A O 1
ATOM 1012 N N . LEU A 1 124 ? 16.074 -2.904 -2.900 1.00 93.50 124 LEU A N 1
ATOM 1013 C CA . LEU A 1 124 ? 17.507 -2.825 -3.219 1.00 93.50 124 LEU A CA 1
ATOM 1014 C C . LEU A 1 124 ? 17.983 -1.424 -3.651 1.00 93.50 124 LEU A C 1
ATOM 1016 O O . LEU A 1 124 ? 19.169 -1.230 -3.901 1.00 93.50 124 LEU A O 1
ATOM 1020 N N . ASN A 1 125 ? 17.083 -0.444 -3.771 1.00 92.06 125 ASN A N 1
ATOM 1021 C CA . ASN A 1 125 ? 17.401 0.931 -4.182 1.00 92.06 125 ASN A CA 1
ATOM 1022 C C . ASN A 1 125 ? 16.544 1.957 -3.422 1.00 92.06 125 ASN A C 1
ATOM 1024 O O . ASN A 1 125 ? 15.745 1.577 -2.578 1.00 92.06 125 ASN A O 1
ATOM 1028 N N . ALA A 1 126 ? 16.685 3.253 -3.708 1.00 89.62 126 ALA A N 1
ATOM 1029 C CA . ALA A 1 126 ? 15.966 4.318 -2.997 1.00 89.62 126 ALA A CA 1
ATOM 1030 C C . ALA A 1 126 ? 14.562 4.645 -3.554 1.00 89.62 126 ALA A C 1
ATOM 1032 O O . ALA A 1 126 ? 13.869 5.478 -2.980 1.00 89.62 126 ALA A O 1
ATOM 1033 N N . ILE A 1 127 ? 14.136 4.023 -4.658 1.00 92.50 127 ILE A N 1
ATOM 1034 C CA . ILE A 1 127 ? 13.001 4.501 -5.474 1.00 92.50 127 ILE A CA 1
ATOM 1035 C C . ILE A 1 127 ? 11.866 3.485 -5.645 1.00 92.50 127 ILE A C 1
ATOM 1037 O O . ILE A 1 127 ? 10.748 3.861 -5.992 1.00 92.50 127 ILE A O 1
ATOM 1041 N N . ASP A 1 128 ? 12.111 2.207 -5.350 1.00 95.12 128 ASP A N 1
ATOM 1042 C CA . ASP A 1 128 ? 11.141 1.125 -5.557 1.00 95.12 128 ASP A CA 1
ATOM 1043 C C . ASP A 1 128 ? 10.175 0.913 -4.377 1.00 95.12 128 ASP A C 1
ATOM 1045 O O . ASP A 1 128 ? 9.411 -0.052 -4.374 1.00 95.12 128 ASP A O 1
ATOM 1049 N N . CYS A 1 129 ? 10.138 1.810 -3.387 1.00 95.81 129 CYS A N 1
ATOM 1050 C CA . CYS A 1 129 ? 9.255 1.678 -2.220 1.00 95.81 129 CYS A CA 1
ATOM 1051 C C . CYS A 1 129 ? 7.783 1.475 -2.602 1.00 95.81 129 CYS A C 1
ATOM 1053 O O . CYS A 1 129 ? 7.108 0.607 -2.049 1.00 95.81 129 CYS A O 1
ATOM 1055 N N . GLY A 1 130 ? 7.308 2.207 -3.615 1.00 96.12 130 GLY A N 1
ATOM 1056 C CA . GLY A 1 130 ? 5.955 2.053 -4.150 1.00 96.12 130 GLY A CA 1
ATOM 1057 C C . GLY A 1 130 ? 5.704 0.672 -4.758 1.00 96.12 130 GLY A C 1
ATOM 1058 O O . GLY A 1 130 ? 4.637 0.100 -4.543 1.00 96.12 130 GLY A O 1
ATOM 1059 N N . LEU A 1 131 ? 6.686 0.098 -5.465 1.00 97.12 131 LEU A N 1
ATOM 1060 C CA . LEU A 1 131 ? 6.560 -1.240 -6.059 1.00 97.12 131 LEU A CA 1
ATOM 1061 C C . LEU A 1 131 ? 6.442 -2.311 -4.980 1.00 97.12 131 LEU A C 1
ATOM 1063 O O . LEU A 1 131 ? 5.581 -3.183 -5.074 1.00 97.12 131 LEU A O 1
ATOM 1067 N N . TYR A 1 132 ? 7.279 -2.229 -3.946 1.00 98.31 132 TYR A N 1
ATOM 1068 C CA . TYR A 1 132 ? 7.231 -3.156 -2.820 1.00 98.31 132 TYR A CA 1
ATOM 1069 C C . TYR A 1 132 ? 5.927 -3.025 -2.037 1.00 98.31 132 TYR A C 1
ATOM 1071 O O . TYR A 1 132 ? 5.283 -4.037 -1.770 1.00 98.31 132 TYR A O 1
ATOM 1079 N N . ALA A 1 133 ? 5.478 -1.802 -1.744 1.00 98.44 133 ALA A N 1
ATOM 1080 C CA . ALA A 1 133 ? 4.202 -1.573 -1.075 1.00 98.44 133 ALA A CA 1
ATOM 1081 C C . ALA A 1 133 ? 3.026 -2.187 -1.864 1.00 98.44 133 ALA A C 1
ATOM 1083 O O . ALA A 1 133 ? 2.198 -2.893 -1.284 1.00 98.44 133 ALA A O 1
ATOM 1084 N N . ILE A 1 134 ? 2.990 -2.005 -3.189 1.00 98.56 134 ILE A N 1
ATOM 1085 C CA . ILE A 1 134 ? 1.978 -2.618 -4.064 1.00 98.56 134 ILE A CA 1
ATOM 1086 C C . ILE A 1 134 ? 2.094 -4.150 -4.085 1.00 98.56 134 ILE A C 1
ATOM 1088 O O . ILE A 1 134 ? 1.078 -4.846 -4.021 1.00 98.56 134 ILE A O 1
ATOM 1092 N N . ALA A 1 135 ? 3.305 -4.704 -4.142 1.00 98.50 135 ALA A N 1
ATOM 1093 C CA . ALA A 1 135 ? 3.508 -6.150 -4.144 1.00 98.50 135 ALA A CA 1
ATOM 1094 C C . ALA A 1 135 ? 3.078 -6.800 -2.818 1.00 98.50 135 ALA A C 1
ATOM 1096 O O . ALA A 1 135 ? 2.399 -7.831 -2.834 1.00 98.50 135 ALA A O 1
ATOM 1097 N N . PHE A 1 136 ? 3.384 -6.165 -1.680 1.00 98.75 136 PHE A N 1
ATOM 1098 C CA . PHE A 1 136 ? 2.901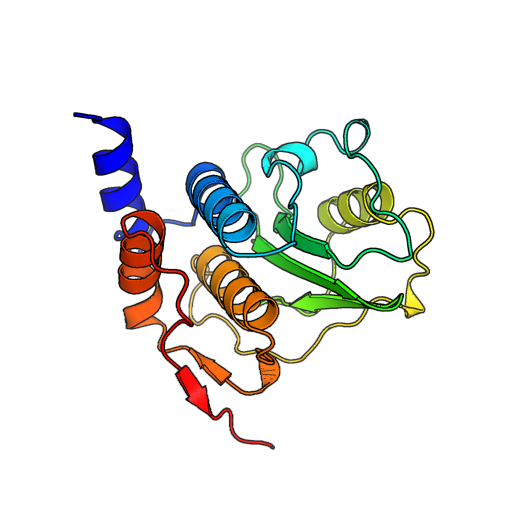 -6.588 -0.365 1.00 98.75 136 PHE A CA 1
ATOM 1099 C C . PHE A 1 136 ? 1.371 -6.564 -0.317 1.00 98.75 136 PHE A C 1
ATOM 1101 O O . PHE A 1 136 ? 0.753 -7.564 0.049 1.00 98.75 136 PHE A O 1
ATOM 1108 N N . ALA A 1 137 ? 0.752 -5.461 -0.752 1.00 98.75 137 ALA A N 1
ATOM 1109 C CA . ALA A 1 137 ? -0.700 -5.330 -0.788 1.00 98.75 137 ALA A CA 1
ATOM 1110 C C . ALA A 1 137 ? -1.351 -6.387 -1.689 1.00 98.75 137 ALA A C 1
ATOM 1112 O O . ALA A 1 137 ? -2.332 -7.010 -1.295 1.00 98.75 137 ALA A O 1
ATOM 1113 N N . THR A 1 138 ? -0.775 -6.653 -2.862 1.00 98.69 138 THR A N 1
ATOM 1114 C CA . THR A 1 138 ? -1.260 -7.690 -3.785 1.00 98.69 138 THR A CA 1
ATOM 1115 C C . THR A 1 138 ? -1.248 -9.068 -3.125 1.00 98.69 138 THR A C 1
ATOM 1117 O O . THR A 1 138 ? -2.230 -9.800 -3.199 1.00 98.69 138 THR A O 1
ATOM 1120 N N . TYR A 1 139 ? -0.165 -9.421 -2.432 1.00 98.62 139 TYR A N 1
ATOM 1121 C CA . TYR A 1 139 ? -0.065 -10.703 -1.733 1.00 98.62 139 TYR A CA 1
ATOM 1122 C C . TYR A 1 139 ? -1.101 -10.816 -0.613 1.00 98.62 139 TYR A C 1
ATOM 1124 O O . TYR A 1 139 ? -1.817 -11.811 -0.543 1.00 98.62 139 TYR A O 1
ATOM 1132 N N . LEU A 1 140 ? -1.243 -9.777 0.212 1.00 98.69 140 LEU A N 1
ATOM 1133 C CA . LEU A 1 140 ? -2.220 -9.751 1.306 1.00 98.69 140 LEU A CA 1
ATOM 1134 C C . LEU A 1 140 ? -3.658 -9.845 0.788 1.00 98.69 140 LEU A C 1
ATOM 1136 O O . LEU A 1 140 ? -4.463 -10.609 1.322 1.00 98.69 140 LEU A O 1
ATOM 1140 N N . ALA A 1 141 ? -3.960 -9.132 -0.296 1.00 98.44 141 ALA A N 1
ATOM 1141 C CA . ALA A 1 141 ? -5.233 -9.199 -1.001 1.00 98.44 141 ALA A CA 1
ATOM 1142 C C . ALA A 1 141 ? -5.559 -10.616 -1.504 1.00 98.44 141 ALA A C 1
ATOM 1144 O O . ALA A 1 141 ? -6.710 -11.049 -1.441 1.00 98.44 141 ALA A O 1
ATOM 1145 N N . LEU A 1 142 ? -4.538 -11.359 -1.933 1.00 97.88 142 LEU A N 1
ATOM 1146 C CA . LEU A 1 142 ? -4.625 -12.756 -2.363 1.00 97.88 142 LEU A CA 1
ATOM 1147 C C . LEU A 1 142 ? -4.468 -13.765 -1.209 1.00 97.88 142 LEU A C 1
ATOM 1149 O O . LEU A 1 142 ? -4.320 -14.961 -1.454 1.00 97.88 142 LEU A O 1
ATOM 1153 N N . LYS A 1 143 ? -4.529 -13.308 0.051 1.00 97.31 143 LYS A N 1
ATOM 1154 C CA . LYS A 1 143 ? -4.383 -14.128 1.270 1.00 97.31 143 LYS A CA 1
ATOM 1155 C C . LYS A 1 143 ? -3.031 -14.851 1.376 1.00 97.31 143 LYS A C 1
ATOM 1157 O O . LYS A 1 143 ? -2.925 -15.892 2.020 1.00 97.31 143 LYS A O 1
ATOM 1162 N N . MET A 1 144 ? -1.992 -14.284 0.771 1.00 97.50 144 MET A N 1
ATOM 1163 C CA . MET A 1 144 ? -0.602 -14.728 0.866 1.00 97.50 144 MET A CA 1
ATOM 1164 C C . MET A 1 144 ? 0.157 -13.857 1.875 1.00 97.50 144 MET A C 1
ATOM 1166 O O . MET A 1 144 ? -0.148 -12.677 2.036 1.00 97.50 144 MET A O 1
ATOM 1170 N N . ASN A 1 145 ? 1.161 -14.419 2.554 1.00 96.94 145 ASN A N 1
ATOM 1171 C CA . ASN A 1 145 ? 1.964 -13.686 3.537 1.00 96.94 145 ASN A CA 1
ATOM 1172 C C . ASN A 1 145 ? 3.244 -13.116 2.893 1.00 96.94 145 ASN A C 1
ATOM 1174 O O . ASN A 1 145 ? 4.158 -13.901 2.643 1.00 96.94 145 ASN A O 1
ATOM 1178 N N . PRO A 1 146 ? 3.381 -11.786 2.703 1.00 97.62 146 PRO A N 1
ATOM 1179 C CA . PRO A 1 146 ? 4.566 -11.178 2.087 1.00 97.62 146 PRO A CA 1
ATOM 1180 C C . PRO A 1 146 ? 5.890 -11.528 2.777 1.00 97.62 146 PRO A C 1
ATOM 1182 O O . PRO A 1 146 ? 6.932 -11.571 2.133 1.00 97.62 146 PRO A O 1
ATOM 1185 N N . SER A 1 147 ? 5.866 -11.814 4.082 1.00 96.75 147 SER A N 1
ATOM 1186 C CA . SER A 1 147 ? 7.062 -12.167 4.856 1.00 96.75 147 SER A CA 1
ATOM 1187 C C . SER A 1 147 ? 7.726 -13.469 4.410 1.00 96.75 147 SER A C 1
ATOM 1189 O O . SER A 1 147 ? 8.892 -13.685 4.732 1.00 96.75 147 SER A O 1
ATOM 1191 N N . LEU A 1 148 ? 7.002 -14.320 3.677 1.00 97.00 148 LEU A N 1
ATOM 1192 C CA . LEU A 1 148 ? 7.470 -15.622 3.199 1.00 97.00 148 LEU A CA 1
ATOM 1193 C C . LEU A 1 148 ? 8.033 -15.578 1.773 1.00 97.00 148 LEU A C 1
ATOM 1195 O O . LEU A 1 148 ? 8.346 -16.630 1.219 1.00 97.00 148 LEU A O 1
ATOM 1199 N N . HIS A 1 149 ? 8.159 -14.394 1.168 1.00 96.81 149 HIS A N 1
ATOM 1200 C CA . HIS A 1 149 ? 8.514 -14.257 -0.241 1.00 96.81 149 HIS A CA 1
ATOM 1201 C C . HIS A 1 149 ? 9.633 -13.242 -0.477 1.00 96.81 149 HIS A C 1
ATOM 1203 O O . HIS A 1 149 ? 9.689 -12.192 0.162 1.00 96.81 149 HIS A O 1
ATOM 1209 N N . ASN A 1 150 ? 10.498 -13.566 -1.438 1.00 96.94 150 ASN A N 1
ATOM 1210 C CA . ASN A 1 150 ? 11.454 -12.649 -2.043 1.00 96.94 150 ASN A CA 1
ATOM 1211 C C . ASN A 1 150 ? 11.021 -12.380 -3.489 1.00 96.94 150 ASN A C 1
ATOM 1213 O O . ASN A 1 150 ? 11.104 -13.258 -4.347 1.00 96.94 150 ASN A O 1
ATOM 1217 N N . TYR A 1 151 ? 10.529 -11.176 -3.744 1.00 97.38 151 TYR A N 1
ATOM 1218 C CA . TYR A 1 151 ? 10.164 -10.656 -5.052 1.00 97.38 151 TYR A CA 1
ATOM 1219 C C . TYR A 1 151 ? 11.375 -10.545 -5.979 1.00 97.38 151 TYR A C 1
ATOM 1221 O O . TYR A 1 151 ? 12.469 -10.137 -5.573 1.00 97.38 151 TYR A O 1
ATOM 1229 N N . VAL A 1 152 ? 11.134 -10.877 -7.246 1.00 96.62 152 VAL A N 1
ATOM 1230 C CA . VAL A 1 152 ? 12.077 -10.725 -8.358 1.00 96.62 152 VAL A CA 1
ATOM 1231 C C . VAL A 1 152 ? 12.019 -9.266 -8.833 1.00 96.62 152 VAL A C 1
ATOM 1233 O O . VAL A 1 152 ? 11.160 -8.911 -9.644 1.00 96.62 152 VAL A O 1
ATOM 1236 N N . GLN A 1 153 ? 12.855 -8.394 -8.251 1.00 94.19 153 GLN A N 1
ATOM 1237 C CA . GLN A 1 153 ? 12.731 -6.929 -8.352 1.00 94.19 153 GLN A CA 1
ATOM 1238 C C . GLN A 1 153 ? 12.753 -6.417 -9.799 1.00 94.19 153 GLN A C 1
ATOM 1240 O O . GLN A 1 153 ? 11.957 -5.554 -10.172 1.00 94.19 153 GLN A O 1
ATOM 1245 N N . GLU A 1 154 ? 13.604 -6.998 -10.638 1.00 93.62 154 GLU A N 1
ATOM 1246 C CA . GLU A 1 154 ? 13.753 -6.675 -12.056 1.00 93.62 154 GLU A CA 1
ATOM 1247 C C . GLU A 1 154 ? 12.469 -6.902 -12.874 1.00 93.62 154 GLU A C 1
ATOM 1249 O O . GLU A 1 154 ? 12.264 -6.254 -13.900 1.00 93.62 154 GLU A O 1
ATOM 1254 N N . MET A 1 155 ? 11.567 -7.764 -12.393 1.00 95.81 155 MET A N 1
ATOM 1255 C CA . MET A 1 155 ? 10.281 -8.059 -13.033 1.00 95.81 155 MET A CA 1
ATOM 1256 C C . MET A 1 155 ? 9.122 -7.232 -12.461 1.00 95.81 155 MET A C 1
ATOM 1258 O O . MET A 1 155 ? 8.028 -7.233 -13.023 1.00 95.81 155 MET A O 1
ATOM 1262 N N . MET A 1 156 ? 9.315 -6.509 -11.351 1.00 96.81 156 MET A N 1
ATOM 1263 C CA . MET A 1 156 ? 8.203 -5.855 -10.650 1.00 96.81 156 MET A CA 1
ATOM 1264 C C . MET A 1 156 ? 7.572 -4.722 -11.466 1.00 96.81 156 MET A C 1
ATOM 1266 O O . MET A 1 156 ? 6.349 -4.614 -11.509 1.00 96.81 156 MET A O 1
ATOM 1270 N N . ARG A 1 157 ? 8.371 -3.888 -12.145 1.00 95.62 157 ARG A N 1
ATOM 1271 C CA . ARG A 1 157 ? 7.846 -2.762 -12.945 1.00 95.62 157 ARG A CA 1
ATOM 1272 C C . ARG A 1 157 ? 7.036 -3.234 -14.147 1.00 95.62 157 ARG A C 1
ATOM 1274 O O . ARG A 1 157 ? 5.947 -2.719 -14.397 1.00 95.62 157 ARG A O 1
ATOM 1281 N N . SER A 1 158 ? 7.545 -4.230 -14.872 1.00 94.75 158 SER A N 1
ATOM 1282 C CA . SER A 1 158 ? 6.838 -4.816 -16.013 1.00 94.75 158 SER A CA 1
ATOM 1283 C C . SER A 1 158 ? 5.555 -5.517 -15.562 1.00 94.75 158 SER A C 1
ATOM 1285 O O . SER A 1 158 ? 4.509 -5.305 -16.176 1.00 94.75 158 SER A O 1
ATOM 1287 N N . HIS A 1 159 ? 5.599 -6.254 -14.445 1.00 95.88 159 HIS A N 1
ATOM 1288 C CA . HIS A 1 159 ? 4.417 -6.869 -13.835 1.00 95.88 159 HIS A CA 1
ATOM 1289 C C . HIS A 1 159 ? 3.371 -5.832 -13.422 1.00 95.88 159 HIS A C 1
ATOM 1291 O O . HIS A 1 159 ? 2.206 -5.972 -13.786 1.00 95.88 159 HIS A O 1
ATOM 1297 N N . LEU A 1 160 ? 3.772 -4.766 -12.719 1.00 95.88 160 LEU A N 1
ATOM 1298 C CA . LEU A 1 160 ? 2.860 -3.695 -12.310 1.00 95.88 160 LEU A CA 1
ATOM 1299 C C . LEU A 1 160 ? 2.190 -3.045 -13.523 1.00 95.88 160 LEU A C 1
ATOM 1301 O O . LEU A 1 160 ? 0.973 -2.872 -13.537 1.00 95.88 160 LEU A O 1
ATOM 1305 N N . ARG A 1 161 ? 2.962 -2.736 -14.570 1.00 93.00 161 ARG A N 1
ATOM 1306 C CA . ARG A 1 161 ? 2.404 -2.214 -15.821 1.00 93.00 161 ARG A CA 1
ATOM 1307 C C . ARG A 1 161 ? 1.358 -3.167 -16.403 1.00 93.00 161 ARG A C 1
ATOM 1309 O O . ARG A 1 161 ? 0.267 -2.721 -16.748 1.00 93.00 161 ARG A O 1
ATOM 1316 N N . CYS A 1 162 ? 1.667 -4.460 -16.501 1.00 92.62 162 CYS A N 1
ATOM 1317 C CA . CYS A 1 162 ? 0.721 -5.458 -17.001 1.00 92.62 162 CYS A CA 1
ATOM 1318 C C . CYS A 1 162 ? -0.539 -5.544 -16.129 1.00 92.62 162 CYS A C 1
ATOM 1320 O O . CYS A 1 162 ? -1.637 -5.588 -16.673 1.00 92.62 162 CYS A O 1
ATOM 1322 N N . MET A 1 163 ? -0.413 -5.508 -14.801 1.00 94.06 163 MET A N 1
ATOM 1323 C CA . MET A 1 163 ? -1.548 -5.523 -13.870 1.00 94.06 163 MET A CA 1
ATOM 1324 C C . MET A 1 163 ? -2.454 -4.296 -14.037 1.00 94.06 163 MET A C 1
ATOM 1326 O O . MET A 1 163 ? -3.677 -4.415 -14.016 1.00 94.06 163 MET A O 1
ATOM 1330 N N . ILE A 1 164 ? -1.875 -3.106 -14.222 1.00 90.12 164 ILE A N 1
ATOM 1331 C CA . ILE A 1 164 ? -2.654 -1.878 -14.431 1.00 90.12 164 ILE A CA 1
ATOM 1332 C C . ILE A 1 164 ? -3.409 -1.946 -15.771 1.00 90.12 164 ILE A C 1
ATOM 1334 O O . ILE A 1 164 ? -4.582 -1.577 -15.834 1.00 90.12 164 ILE A O 1
ATOM 1338 N N . LEU A 1 165 ? -2.756 -2.455 -16.821 1.00 88.19 165 LEU A N 1
ATOM 1339 C CA . LEU A 1 165 ? -3.280 -2.510 -18.192 1.00 88.19 165 LEU A CA 1
ATOM 1340 C C . LEU A 1 165 ? -4.291 -3.630 -18.453 1.00 88.19 165 LEU A C 1
ATOM 1342 O O . LEU A 1 165 ? -5.226 -3.459 -19.233 1.00 88.19 165 LEU A O 1
ATOM 1346 N N . SER A 1 166 ? -4.078 -4.791 -17.850 1.00 89.19 166 SER A N 1
ATOM 1347 C CA . SER A 1 166 ? -4.920 -5.976 -18.026 1.00 89.19 166 SER A CA 1
ATOM 1348 C C . SER A 1 166 ? -6.048 -5.997 -17.003 1.00 89.19 166 SER A C 1
ATOM 1350 O O . SER A 1 166 ? -6.064 -5.200 -16.073 1.00 89.19 166 SER A O 1
ATOM 1352 N N . ASN A 1 167 ? -6.997 -6.923 -17.123 1.00 86.81 167 ASN A N 1
ATOM 1353 C CA . ASN A 1 167 ? -7.967 -7.179 -16.056 1.00 86.81 167 ASN A CA 1
ATOM 1354 C C . ASN A 1 167 ? -7.444 -8.186 -15.013 1.00 86.81 167 ASN A C 1
ATOM 1356 O O . ASN A 1 167 ? -8.232 -8.729 -14.246 1.00 86.81 167 ASN A O 1
ATOM 1360 N N . ASP A 1 168 ? -6.140 -8.460 -14.999 1.00 91.56 168 ASP A N 1
ATOM 1361 C CA . ASP A 1 168 ? -5.559 -9.483 -14.143 1.00 91.56 168 ASP A CA 1
ATOM 1362 C C . ASP A 1 168 ? -5.064 -8.879 -12.827 1.00 91.56 168 ASP A C 1
ATOM 1364 O O . ASP A 1 168 ? -4.386 -7.851 -12.796 1.00 91.56 168 ASP A O 1
ATOM 1368 N N . PHE A 1 169 ? -5.368 -9.562 -11.724 1.00 96.06 169 PHE A N 1
ATOM 1369 C CA . PHE A 1 169 ? -4.876 -9.231 -10.389 1.00 96.06 169 PHE A CA 1
ATOM 1370 C C . PHE A 1 169 ? -4.097 -10.425 -9.839 1.00 96.06 169 PHE A C 1
ATOM 1372 O O . PHE A 1 169 ? -4.619 -11.259 -9.099 1.00 96.06 169 PHE A O 1
ATOM 1379 N N . LEU A 1 170 ? -2.852 -10.546 -10.300 1.00 96.94 170 LEU A N 1
ATOM 1380 C CA . LEU A 1 170 ? -1.988 -11.702 -10.063 1.00 96.94 170 LEU A CA 1
ATOM 1381 C C . LEU A 1 170 ? -0.825 -11.359 -9.128 1.00 96.94 170 LEU A C 1
ATOM 1383 O O . LEU A 1 170 ? -0.327 -10.226 -9.154 1.00 96.94 170 LEU A O 1
ATOM 1387 N N . PRO A 1 171 ? -0.346 -12.333 -8.333 1.00 97.19 171 PRO A N 1
ATOM 1388 C CA . PRO A 1 171 ? 0.794 -12.110 -7.463 1.00 97.19 171 PRO A CA 1
ATOM 1389 C C . PRO A 1 171 ? 2.033 -11.776 -8.299 1.00 97.19 171 PRO A C 1
ATOM 1391 O O . PRO A 1 171 ? 2.278 -12.367 -9.349 1.00 97.19 171 PRO A O 1
ATOM 1394 N N . PHE A 1 172 ? 2.832 -10.834 -7.806 1.00 97.75 172 PHE A N 1
ATOM 1395 C CA . PHE A 1 172 ? 4.176 -10.577 -8.317 1.00 97.75 172 PHE A CA 1
ATOM 1396 C C . PHE A 1 172 ? 5.034 -11.840 -8.229 1.00 97.75 172 PHE A C 1
ATOM 1398 O O . PHE A 1 172 ? 4.928 -12.596 -7.261 1.00 97.75 172 PHE A O 1
ATOM 1405 N N . GLN A 1 173 ? 5.914 -12.047 -9.206 1.00 97.81 173 GLN A N 1
ATOM 1406 C CA . GLN A 1 173 ? 6.848 -13.168 -9.196 1.00 97.81 173 GLN A CA 1
ATOM 1407 C C . GLN A 1 173 ? 7.757 -13.112 -7.958 1.00 97.81 173 GLN A C 1
ATOM 1409 O O . GLN A 1 173 ? 8.324 -12.067 -7.630 1.00 97.81 173 GLN A O 1
ATOM 1414 N N . SER A 1 174 ? 7.904 -14.247 -7.277 1.00 97.31 174 SER A N 1
ATOM 1415 C CA . SER A 1 174 ? 8.760 -14.378 -6.102 1.00 97.31 174 SER A CA 1
ATOM 1416 C C . SER A 1 174 ? 9.321 -15.791 -5.956 1.00 97.31 174 SER A C 1
ATOM 1418 O O . SER A 1 174 ? 8.842 -16.741 -6.577 1.00 97.31 174 SER A O 1
ATOM 1420 N N . THR A 1 175 ? 10.330 -15.925 -5.102 1.00 96.00 175 THR A N 1
ATOM 1421 C CA . THR A 1 175 ? 10.794 -17.199 -4.549 1.00 96.00 175 THR A CA 1
ATOM 1422 C C . THR A 1 175 ? 10.448 -17.275 -3.064 1.00 96.00 175 THR A C 1
ATOM 1424 O O . THR A 1 175 ? 10.172 -16.256 -2.425 1.00 96.00 175 THR A O 1
ATOM 1427 N N . ALA A 1 176 ? 10.440 -18.484 -2.499 1.00 94.69 176 ALA A N 1
ATOM 1428 C CA . ALA A 1 176 ? 10.270 -18.650 -1.060 1.00 94.69 176 ALA A CA 1
ATOM 1429 C C . ALA A 1 176 ? 11.417 -17.953 -0.314 1.00 94.69 176 ALA A C 1
ATOM 1431 O O . ALA A 1 176 ? 12.592 -18.127 -0.650 1.00 94.69 176 ALA A O 1
ATOM 1432 N N . ARG A 1 177 ? 11.078 -17.169 0.709 1.00 89.44 177 ARG A N 1
ATOM 1433 C CA . ARG A 1 177 ? 12.075 -16.574 1.593 1.00 89.44 177 ARG A CA 1
ATOM 1434 C C . ARG A 1 177 ? 12.616 -17.663 2.526 1.00 89.44 177 ARG A C 1
ATOM 1436 O O . ARG A 1 177 ? 11.809 -18.362 3.143 1.00 89.44 177 ARG A O 1
ATOM 1443 N N . PRO A 1 178 ? 13.946 -17.812 2.658 1.00 80.94 178 PRO A N 1
ATOM 1444 C CA . PRO A 1 178 ? 14.521 -18.722 3.637 1.00 80.94 178 PRO A CA 1
ATOM 1445 C C . PRO A 1 178 ? 14.012 -18.373 5.037 1.00 80.94 178 PRO A C 1
ATOM 1447 O O . PRO A 1 178 ? 14.018 -17.202 5.427 1.00 80.94 178 PRO A O 1
ATOM 1450 N N . VAL A 1 179 ? 13.556 -19.383 5.775 1.00 69.25 179 VAL A N 1
ATOM 1451 C CA . VAL A 1 179 ? 13.282 -19.239 7.204 1.00 69.25 179 VAL A CA 1
ATOM 1452 C C . VAL A 1 179 ? 14.639 -19.321 7.895 1.00 69.25 179 VAL A C 1
ATOM 1454 O O . VAL A 1 179 ? 15.252 -20.387 7.894 1.00 69.25 179 VAL A O 1
ATOM 1457 N N . ASN A 1 180 ? 15.130 -18.183 8.384 1.00 52.91 180 ASN A N 1
ATOM 1458 C CA . ASN A 1 180 ? 16.290 -18.142 9.275 1.00 52.91 180 ASN A CA 1
ATOM 1459 C C . ASN A 1 180 ? 15.868 -18.512 10.694 1.00 52.91 180 ASN A C 1
ATOM 1461 O O . ASN A 1 180 ? 14.794 -18.022 11.117 1.00 52.91 180 ASN A O 1
#

Secondary structure (DSSP, 8-state):
--HHHHHHHHHHH-TTPPPPHHHHHHHHHHHHHHSS--PPPGGGGG-GGGPPPPPTTS-EEEEEE---TTS---EEEEEEETTEEEEE-SS-SS--HHHHHHHHHH-TT--GGGEE----PPPSSSSTHHHHHHHHHHHHHTT--GGGEEE-HHHHHHHHHHHHHSS---PPPEEEPP--

Nearest PDB structures (foldseek):
  1euv-assembly1_A  TM=6.876E-01  e=2.666E-06  Saccharomyces cerevisiae
  2hkp-assembly1_A  TM=6.635E-01  e=1.372E-06  Saccharomyces cerevisiae
  2hl8-assembly1_A  TM=6.538E-01  e=1.291E-06  Saccharomyces cerevisiae
  2hl9-assembly1_A  TM=6.540E-01  e=1.29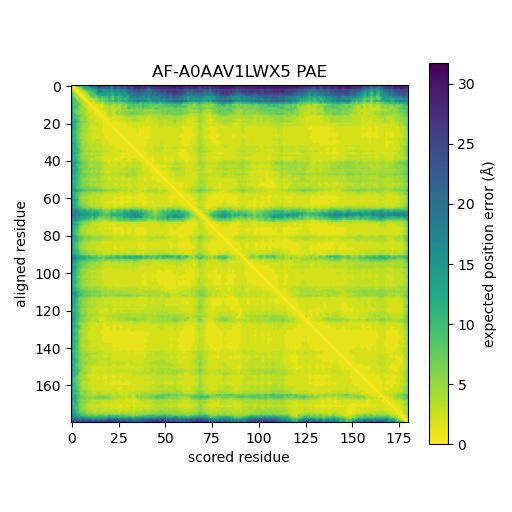1E-06  Saccharomyces cerevisiae
  7fiu-assembly1_A  TM=5.625E-01  e=2.460E-03  Wolbachia endosymbiont of Drosophila melanogaster

pLDDT: mean 91.95, std 10.29, range [41.03, 98.75]

Sequence (180 aa):
MNSLADDTFSYVLNPNNVLEDDVVRAFHEKLSRHTSFRPREVSLFRFPELIEPVPPNESHLQIIYDGDVGSIGHWSCIYYINGILRVYNSLYNCLKPTQKTYINALFPYLAEFNIQFPSVQSQLNAIDCGLYAIAFATYLALKMNPSLHNYVQEMMRSHLRCMILSNDFLPFQSTARPVN

Foldseek 3Di:
DDPVLVVLLVQLPPPPAFDDQVLQVLLQVLLVVQFVEREDRAPCLVVLVPADADDLADKHKYWHWQDDVPDDIAIWIWIDHNLAIEIEWQADQDDHPSRVSNCCSHHVPRDPVSYHYADAHHDPDDRCRVLRRSLCRLCVRVVHHRRQWDAPSNCSSVVSSCSSVDSDSDHGDTDTDDDD

Solvent-accessible surface area (backbone atoms only — not comparable to full-atom values): 10496 Å² total; per-residue (Å²): 134,66,66,68,56,58,53,55,51,56,47,57,60,36,90,87,49,58,70,50,67,68,58,55,44,51,47,45,52,50,47,41,75,77,45,91,37,74,52,74,70,63,73,41,69,82,42,40,92,74,46,75,59,58,59,80,89,55,63,42,46,40,72,47,55,50,50,55,95,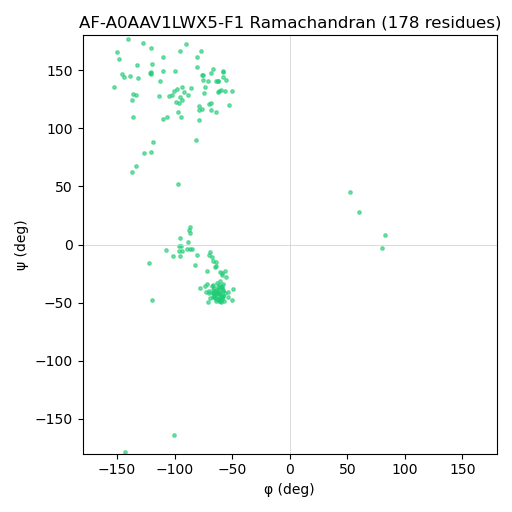97,50,92,55,49,38,26,19,38,41,34,47,93,72,33,37,34,44,42,44,37,85,54,89,72,79,49,72,53,36,48,50,36,47,43,34,34,36,74,83,66,57,75,90,39,55,42,65,62,69,52,59,64,58,95,64,96,42,51,38,39,58,49,20,50,46,41,46,46,24,49,76,70,76,40,68,46,59,50,35,39,68,48,68,90,51,46,43,60,49,51,50,48,39,68,75,44,96,52,92,71,72,72,63,60,46,79,41,81,86,127

Mean predicted aligned error: 4.38 Å

InterPro domains:
  IPR038765 Papain-like cysteine peptidase superfamily [SSF54001] (12-165)